Protein AF-R7A0R9-F1 (afdb_monomer_lite)

Radius of gyration: 18.45 Å; chains: 1; bounding box: 48×39×48 Å

Foldseek 3Di:
DWQQCCCAHPHPNVVLVVVVQWHWDDPPFFIFIDGVNHTDDDDDDVPACQDLCRGDPPHPVPRKDKDWLDDFKDQCVVCVCPAQFHVNQVSVCVSVVHCCSRNVSSVVDFDKDWDFDDQQLQKDWPPDDNPDDSVVSVVVSVVLVVVNVVQVPDPDHDPDHDDTIMMIGHNPDDGDPVRTDFMFTWDDDVRMTGGHGDD

pLDDT: mean 89.79, std 5.94, range [61.25, 97.75]

Sequence (199 aa):
MTLPHALTGETLLSAYLRKWGFTFSFDGSQITMSRKGIIVDVENRLGTNLKMRLGGPNTYNDFNVNGYLFVDEFVEDAIRGWLGSPEFLKSLANYYDKNNIADNYAENSYNYYVSFEVPLDKVDIQGFSDKISADRKTGILLRYAINALAYGEMKRKPYLPMDNPVIFLKRDYDVPKENIRKIWILKRKPGKWFPVEIV

Secondary structure (DSSP, 8-state):
--HHHHHHSS-HHHHHHHHTTEEEEE-SSBEEEEETTEE------TT--HHHHHB-TTS----PPEEESS-S-EEHHHHTTTSSS-HHHHHHHHHTT-THHHHHHHHT---EEEEE---GGGEEETTS-TT--HHHHHHHHHHHHHHHHHHHH-SS--SSPPP--EEEE-TT----GGGEEEEEEEEEETTEEEEEE--

Structure (mmCIF, N/CA/C/O backbone):
data_AF-R7A0R9-F1
#
_entry.id   AF-R7A0R9-F1
#
loop_
_atom_site.group_PDB
_atom_site.id
_atom_site.type_symbol
_atom_site.label_atom_id
_atom_site.label_alt_id
_atom_site.label_comp_id
_atom_site.label_asym_id
_atom_site.label_entity_id
_atom_site.label_seq_id
_atom_site.pdbx_PDB_ins_code
_atom_site.Cartn_x
_atom_site.Cartn_y
_atom_site.Cartn_z
_atom_site.occupancy
_atom_site.B_iso_or_equiv
_atom_site.auth_seq_id
_atom_site.auth_comp_id
_atom_site.auth_asym_id
_atom_site.auth_atom_id
_atom_site.pdbx_PDB_model_num
ATOM 1 N N . MET A 1 1 ? -4.248 -7.008 -1.107 1.00 80.38 1 MET A N 1
ATOM 2 C CA . MET A 1 1 ? -4.871 -6.606 0.165 1.00 80.38 1 MET A CA 1
ATOM 3 C C . MET A 1 1 ? -4.997 -5.096 0.174 1.00 80.38 1 MET A C 1
ATOM 5 O O . MET A 1 1 ? -3.983 -4.435 0.034 1.00 80.38 1 MET A O 1
ATOM 9 N N . THR A 1 2 ? -6.206 -4.571 0.284 1.00 89.12 2 THR A N 1
ATOM 10 C CA . THR A 1 2 ? -6.566 -3.154 0.364 1.00 89.12 2 THR A CA 1
ATOM 11 C C . THR A 1 2 ? -6.578 -2.704 1.825 1.00 89.12 2 THR A C 1
ATOM 13 O O . THR A 1 2 ? -6.618 -3.534 2.740 1.00 89.12 2 THR A O 1
ATOM 16 N N . LEU A 1 3 ? -6.550 -1.391 2.075 1.00 91.50 3 LEU A N 1
ATOM 17 C CA . LEU A 1 3 ? -6.626 -0.875 3.445 1.00 91.50 3 LEU A CA 1
ATOM 18 C C . LEU A 1 3 ? -7.928 -1.276 4.179 1.00 91.50 3 LEU A C 1
ATOM 20 O O . LEU A 1 3 ? -7.812 -1.719 5.323 1.00 91.50 3 LEU A O 1
ATOM 24 N N . PRO A 1 4 ? -9.135 -1.201 3.570 1.00 93.62 4 PRO A N 1
ATOM 25 C CA . PRO A 1 4 ? -10.357 -1.710 4.189 1.00 93.62 4 PRO A CA 1
ATOM 26 C C . PRO A 1 4 ? -10.217 -3.163 4.640 1.00 93.62 4 PRO A C 1
ATOM 28 O O . PRO A 1 4 ? -10.391 -3.438 5.823 1.00 93.62 4 PRO A O 1
ATOM 31 N N . HIS A 1 5 ? -9.784 -4.067 3.751 1.00 92.62 5 HIS A N 1
ATOM 32 C CA . HIS A 1 5 ? -9.564 -5.472 4.104 1.00 92.62 5 HIS A CA 1
ATOM 33 C C . HIS A 1 5 ? -8.590 -5.601 5.282 1.00 92.62 5 HIS A C 1
ATOM 35 O O . HIS A 1 5 ? -8.877 -6.296 6.259 1.00 92.62 5 HIS A O 1
ATOM 41 N N . ALA A 1 6 ? -7.453 -4.901 5.223 1.00 93.19 6 ALA A N 1
ATOM 42 C CA . ALA A 1 6 ? -6.426 -4.971 6.255 1.00 93.19 6 ALA A CA 1
ATOM 43 C C . ALA A 1 6 ? -6.938 -4.542 7.643 1.00 93.19 6 ALA A C 1
ATOM 45 O O . ALA A 1 6 ? -6.487 -5.094 8.648 1.00 93.19 6 ALA A O 1
ATOM 46 N N . LEU A 1 7 ? -7.868 -3.584 7.710 1.00 95.38 7 LEU A N 1
ATOM 47 C CA . LEU A 1 7 ? -8.389 -3.036 8.964 1.00 95.38 7 LEU A CA 1
ATOM 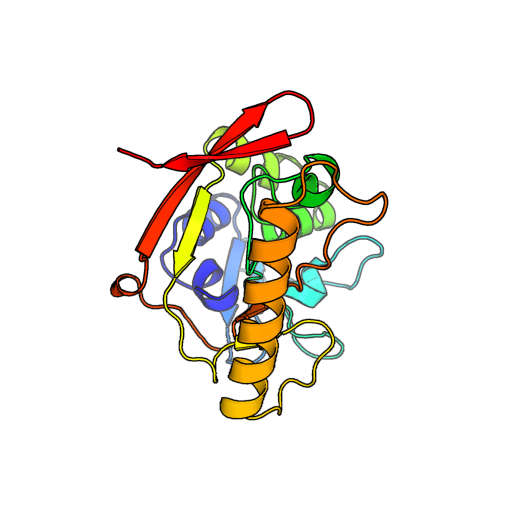48 C C . LEU A 1 7 ? -9.648 -3.743 9.478 1.00 95.38 7 LEU A C 1
ATOM 50 O O . LEU A 1 7 ? -9.792 -3.891 10.693 1.00 95.38 7 LEU A O 1
ATOM 54 N N . THR A 1 8 ? -10.550 -4.168 8.590 1.00 95.12 8 THR A N 1
ATOM 55 C CA . THR A 1 8 ? -11.848 -4.752 8.969 1.00 95.12 8 THR A CA 1
ATOM 56 C C . THR A 1 8 ? -11.832 -6.278 9.023 1.00 95.12 8 THR A C 1
ATOM 58 O O . THR A 1 8 ? -12.667 -6.864 9.706 1.00 95.12 8 THR A O 1
ATOM 61 N N . GLY A 1 9 ? -10.904 -6.933 8.319 1.00 93.81 9 GLY A N 1
ATOM 62 C CA . GLY A 1 9 ? -10.764 -8.390 8.316 1.00 93.81 9 GLY A CA 1
ATOM 63 C C . GLY A 1 9 ? -10.050 -8.945 9.552 1.00 93.81 9 GLY A C 1
ATOM 64 O O . GLY A 1 9 ? -9.582 -8.205 10.421 1.00 93.81 9 GLY A O 1
ATOM 65 N N . GLU A 1 10 ? -9.901 -10.268 9.621 1.00 94.25 10 GLU A N 1
ATOM 66 C CA . GLU A 1 10 ? -9.098 -10.953 10.644 1.00 94.25 10 GLU A CA 1
ATOM 67 C C . GLU A 1 10 ? -7.615 -10.995 10.248 1.00 94.25 10 GLU A C 1
ATOM 69 O O . GLU A 1 10 ? -7.075 -12.017 9.834 1.00 94.25 10 GLU A O 1
ATOM 74 N N . THR A 1 11 ? -6.939 -9.852 10.355 1.00 93.31 11 THR A N 1
ATOM 75 C CA . THR A 1 11 ? -5.517 -9.714 10.018 1.00 93.31 11 THR A CA 1
ATOM 76 C C . THR A 1 11 ? -4.667 -9.477 11.266 1.00 93.31 11 THR A C 1
ATOM 78 O O . THR A 1 11 ? -5.169 -9.105 12.332 1.00 93.31 11 THR A O 1
ATOM 81 N N . LEU A 1 12 ? -3.345 -9.631 11.132 1.00 92.25 12 LEU A N 1
ATOM 82 C CA . LEU A 1 12 ? -2.402 -9.258 12.193 1.00 92.25 12 LEU A CA 1
ATOM 83 C C . LEU A 1 12 ? -2.493 -7.765 12.541 1.00 92.25 12 LEU A C 1
ATOM 85 O O . LEU A 1 12 ? -2.404 -7.404 13.714 1.00 92.25 12 LEU A O 1
ATOM 89 N N . LEU A 1 13 ? -2.727 -6.906 11.544 1.00 93.88 13 LEU A N 1
ATOM 90 C CA . LEU A 1 13 ? -2.873 -5.467 11.747 1.00 93.88 13 LEU A CA 1
ATOM 91 C C . LEU A 1 13 ? -4.155 -5.134 12.520 1.00 93.88 13 LEU A C 1
ATOM 93 O O . LEU A 1 13 ? -4.104 -4.370 13.486 1.00 93.88 13 LEU A O 1
ATOM 97 N N . SER A 1 14 ? -5.294 -5.726 12.149 1.00 95.88 14 SER A N 1
ATOM 98 C CA . SER A 1 14 ? -6.553 -5.482 12.859 1.00 95.88 14 SER A CA 1
ATOM 99 C C . SER A 1 14 ? -6.506 -6.048 14.282 1.00 95.88 14 SER A C 1
ATOM 101 O O . SER A 1 14 ? -6.951 -5.391 15.222 1.00 95.88 14 SER A O 1
ATOM 103 N N . ALA A 1 15 ? -5.886 -7.217 14.483 1.00 96.19 15 ALA A N 1
ATOM 104 C CA . ALA A 1 15 ? -5.660 -7.793 15.808 1.00 96.19 15 ALA A CA 1
ATOM 105 C C . ALA A 1 15 ? -4.758 -6.914 16.683 1.00 96.19 15 ALA A C 1
ATOM 107 O O . ALA A 1 15 ? -5.045 -6.717 17.866 1.00 96.19 15 ALA A O 1
ATOM 108 N N . TYR A 1 16 ? -3.691 -6.356 16.108 1.00 96.38 16 TYR A N 1
ATOM 109 C CA . TYR A 1 16 ? -2.829 -5.391 16.781 1.00 96.38 16 TYR A CA 1
ATOM 110 C C . TYR A 1 16 ? -3.619 -4.152 17.221 1.00 96.38 16 TYR A C 1
ATOM 112 O O . TYR A 1 16 ? -3.597 -3.788 18.396 1.00 96.38 16 TYR A O 1
ATOM 120 N N . LEU A 1 17 ? -4.384 -3.549 16.311 1.00 96.88 17 LEU A N 1
ATOM 121 C CA . LEU A 1 17 ? -5.174 -2.347 16.579 1.00 96.88 17 LEU A CA 1
ATOM 122 C C . LEU A 1 17 ? -6.285 -2.573 17.618 1.00 96.88 17 LEU A C 1
ATOM 124 O O . LEU A 1 17 ? -6.520 -1.695 18.453 1.00 96.88 17 LEU A O 1
ATOM 128 N N . ARG A 1 18 ? -6.890 -3.769 17.665 1.00 96.88 18 ARG A N 1
ATOM 129 C CA . ARG A 1 18 ? -7.855 -4.143 18.716 1.00 96.88 18 ARG A CA 1
ATOM 130 C C . ARG A 1 18 ? -7.254 -4.082 20.119 1.00 96.88 18 ARG A C 1
ATOM 132 O O . ARG A 1 18 ? -7.922 -3.601 21.031 1.00 96.88 18 ARG A O 1
ATOM 139 N N . LYS A 1 19 ? -5.987 -4.478 20.303 1.00 95.38 19 LYS A N 1
ATOM 140 C CA . LYS A 1 19 ? -5.285 -4.362 21.603 1.00 95.38 19 LYS A CA 1
ATOM 141 C C . LYS A 1 19 ? -5.135 -2.906 22.053 1.00 95.38 19 LYS A C 1
ATOM 143 O O . LYS A 1 19 ? -5.146 -2.620 23.245 1.00 95.38 19 LYS A O 1
ATOM 148 N N . TRP A 1 20 ? -5.052 -1.982 21.098 1.00 95.19 20 TRP A N 1
ATOM 149 C CA . TRP A 1 20 ? -5.042 -0.537 21.339 1.00 95.19 20 TRP A CA 1
ATOM 150 C C . TRP A 1 20 ? -6.445 0.070 21.516 1.00 95.19 20 TRP A C 1
ATOM 152 O O . TRP A 1 20 ? -6.581 1.271 21.779 1.00 95.19 20 TRP A O 1
ATOM 162 N N . GLY A 1 21 ? -7.486 -0.759 21.419 1.00 96.69 21 GLY A N 1
ATOM 163 C CA . GLY A 1 21 ? -8.884 -0.375 21.553 1.00 96.69 21 GLY A CA 1
ATOM 164 C C . GLY A 1 21 ? -9.505 0.168 20.271 1.00 96.69 21 GLY A C 1
ATOM 165 O O . GLY A 1 21 ? -10.559 0.788 20.370 1.00 96.69 21 GLY A O 1
ATOM 166 N N . PHE A 1 22 ? -8.880 -0.020 19.106 1.00 97.62 22 PHE A N 1
ATOM 167 C CA . PHE A 1 22 ? -9.428 0.407 17.818 1.00 97.62 22 PHE A CA 1
ATOM 168 C C . PHE A 1 22 ? -10.169 -0.728 17.113 1.00 97.62 22 PHE A C 1
ATOM 170 O O . PHE A 1 22 ? -9.695 -1.864 17.065 1.00 97.62 22 PHE A O 1
ATOM 177 N N . THR A 1 23 ? -11.308 -0.398 16.520 1.00 97.75 23 THR A N 1
ATOM 178 C CA . THR A 1 23 ? -12.061 -1.270 15.615 1.00 97.75 23 THR A CA 1
ATOM 179 C C . THR A 1 23 ? -12.479 -0.489 14.377 1.00 97.75 23 THR A C 1
ATOM 181 O O . THR A 1 23 ? -12.564 0.740 14.407 1.00 97.75 23 THR A O 1
ATOM 184 N N . PHE A 1 24 ? -12.712 -1.206 13.280 1.00 97.25 24 PHE A N 1
ATOM 185 C CA . PHE A 1 24 ? -13.016 -0.610 11.985 1.00 97.25 24 PHE A CA 1
ATOM 186 C C . PHE A 1 24 ? -14.168 -1.352 11.315 1.00 97.25 24 PHE A C 1
ATOM 188 O O . PHE A 1 24 ? -14.254 -2.576 11.412 1.00 97.25 24 PHE A O 1
ATOM 195 N N . SER A 1 25 ? -15.009 -0.614 10.602 1.00 96.75 25 SER A N 1
ATOM 196 C CA . SER A 1 25 ? -15.997 -1.146 9.662 1.00 96.75 25 SER A CA 1
ATOM 197 C C . SER A 1 25 ? -15.888 -0.408 8.332 1.00 96.75 25 SER A C 1
ATOM 199 O O . SER A 1 25 ? -15.365 0.704 8.281 1.00 96.75 25 SER A O 1
ATOM 201 N N . PHE A 1 26 ? -16.362 -1.025 7.255 1.00 95.25 26 PHE A N 1
ATOM 202 C CA . PHE A 1 26 ? -16.336 -0.449 5.914 1.00 95.25 26 PHE A CA 1
ATOM 203 C C . PHE A 1 26 ? -17.711 -0.606 5.273 1.00 95.25 26 PHE A C 1
ATOM 205 O O . PHE A 1 26 ? -18.258 -1.706 5.268 1.00 95.25 26 PHE A O 1
ATOM 212 N N . ASP A 1 27 ? -18.264 0.488 4.755 1.00 92.00 27 ASP A N 1
ATOM 213 C CA . ASP A 1 27 ? -19.605 0.529 4.152 1.00 92.00 27 ASP A CA 1
ATOM 214 C C . ASP A 1 27 ? -19.590 0.450 2.613 1.00 92.00 27 ASP A C 1
ATOM 216 O O . ASP A 1 27 ? -20.626 0.590 1.967 1.00 92.00 27 ASP A O 1
ATOM 220 N N . GLY A 1 28 ? -18.414 0.227 2.015 1.00 88.19 28 GLY A N 1
ATOM 221 C CA . GLY A 1 28 ? -18.200 0.273 0.565 1.00 88.19 28 GLY A CA 1
ATOM 222 C C . GLY A 1 28 ? -17.634 1.605 0.064 1.00 88.19 28 GLY A C 1
ATOM 223 O O . GLY A 1 28 ? -17.127 1.664 -1.054 1.00 88.19 28 GLY A O 1
ATOM 224 N N . SER A 1 29 ? -17.659 2.656 0.886 1.00 89.00 29 SER A N 1
ATOM 225 C CA . SER A 1 29 ? -17.190 4.002 0.542 1.00 89.00 29 SER A CA 1
ATOM 226 C C . SER A 1 29 ? -16.173 4.547 1.548 1.00 89.00 29 SER A C 1
ATOM 228 O O . SER A 1 29 ? -15.135 5.082 1.157 1.00 89.00 29 SER A O 1
ATOM 230 N N . GLN A 1 30 ? -16.438 4.384 2.844 1.00 93.12 30 GLN A N 1
ATOM 231 C CA . GLN A 1 30 ? -15.655 4.943 3.937 1.00 93.12 30 GLN A CA 1
ATOM 232 C C . GLN A 1 30 ? -15.369 3.888 5.010 1.00 93.12 30 GLN A C 1
ATOM 234 O O . GLN A 1 30 ? -16.189 3.028 5.329 1.00 93.12 30 GLN A O 1
ATOM 239 N N . ILE A 1 31 ? -14.183 3.984 5.605 1.00 95.19 31 ILE A N 1
ATOM 240 C CA . ILE A 1 31 ? -13.804 3.232 6.795 1.00 95.19 31 ILE A CA 1
ATOM 241 C C . ILE A 1 31 ? -14.260 4.023 8.026 1.00 95.19 31 ILE A C 1
ATOM 243 O O . ILE A 1 31 ? -13.755 5.113 8.311 1.00 95.19 31 ILE A O 1
ATOM 247 N N . THR A 1 32 ? -15.199 3.471 8.788 1.00 96.25 32 THR A N 1
ATOM 248 C CA . THR A 1 32 ? -15.577 4.001 10.100 1.00 96.25 32 THR A CA 1
ATOM 249 C C . THR A 1 32 ? -14.616 3.459 11.147 1.00 96.25 32 THR A C 1
ATOM 251 O O . THR A 1 32 ? -14.504 2.249 11.334 1.00 96.25 32 THR A O 1
ATOM 254 N N . MET A 1 33 ? -13.934 4.356 11.856 1.00 96.81 33 MET A N 1
ATOM 255 C CA . MET A 1 33 ? -13.082 4.003 12.987 1.00 96.81 33 MET A CA 1
ATOM 256 C C . MET A 1 33 ? -13.855 4.180 14.294 1.00 96.81 33 MET A C 1
ATOM 258 O O . MET A 1 33 ? -14.497 5.204 14.514 1.00 96.81 33 MET A O 1
ATOM 262 N N . SER A 1 34 ? -13.744 3.206 15.191 1.00 97.38 34 SER A N 1
ATOM 263 C CA . SER A 1 34 ? -14.224 3.305 16.568 1.00 97.38 34 SER A CA 1
ATOM 264 C C . SER A 1 34 ? -13.083 3.080 17.551 1.00 97.38 34 SER A C 1
ATOM 266 O O . SER A 1 34 ? -12.150 2.322 17.283 1.00 97.38 34 SER A O 1
ATOM 268 N N . ARG A 1 35 ? -13.162 3.721 18.718 1.00 96.00 35 ARG A N 1
ATOM 269 C CA . ARG A 1 35 ? -12.232 3.530 19.828 1.00 96.00 35 ARG A CA 1
ATOM 270 C C . ARG A 1 35 ? -13.004 3.181 21.092 1.00 96.00 35 ARG A C 1
ATOM 272 O O . ARG A 1 35 ? -13.829 3.962 21.549 1.00 96.00 35 ARG A O 1
ATOM 279 N N . LYS A 1 36 ? -12.733 2.002 21.661 1.00 94.06 36 LYS A N 1
ATOM 280 C CA . LYS A 1 36 ? -13.442 1.455 22.834 1.00 94.06 36 LYS A CA 1
ATOM 281 C C . LYS A 1 36 ? -14.974 1.488 22.669 1.00 94.06 36 LYS A C 1
ATOM 283 O O . LYS A 1 36 ? -15.691 1.834 23.599 1.00 94.06 36 LYS A O 1
ATOM 288 N N . GLY A 1 37 ? -15.457 1.159 21.469 1.00 92.81 37 GLY A N 1
ATOM 289 C CA . GLY A 1 37 ? -16.887 1.123 21.135 1.00 92.81 37 GLY A CA 1
ATOM 290 C C . GLY A 1 37 ? -17.513 2.467 20.744 1.00 92.81 37 GLY A C 1
ATOM 291 O O . GLY A 1 37 ? -18.677 2.486 20.366 1.00 92.81 37 GLY A O 1
ATOM 292 N N . ILE A 1 38 ? -16.765 3.574 20.793 1.00 96.00 38 ILE A N 1
ATOM 293 C CA . ILE A 1 38 ? -17.258 4.904 20.410 1.00 96.00 38 ILE A CA 1
ATOM 294 C C . ILE A 1 38 ? -16.730 5.252 19.021 1.00 96.00 38 ILE A C 1
ATOM 296 O O . ILE A 1 38 ? -15.518 5.205 18.800 1.00 96.00 38 ILE A O 1
ATOM 300 N N . ILE A 1 39 ? -17.621 5.616 18.098 1.00 96.12 39 ILE A N 1
ATOM 301 C CA . ILE A 1 39 ? -17.240 6.089 16.761 1.00 96.12 39 ILE A CA 1
ATOM 302 C C . ILE A 1 39 ? -16.406 7.364 16.900 1.00 96.12 39 ILE A C 1
ATOM 304 O O . ILE A 1 39 ? -16.774 8.289 17.622 1.00 96.12 39 ILE A O 1
ATOM 308 N N . VAL A 1 40 ? -15.272 7.402 16.206 1.00 93.81 40 VAL A N 1
ATOM 309 C CA . VAL A 1 40 ? -14.383 8.561 16.175 1.00 93.81 40 VAL A CA 1
ATOM 310 C C . VAL A 1 40 ? -14.609 9.296 14.866 1.00 93.81 40 VAL A C 1
ATOM 312 O O . VAL A 1 40 ? -14.253 8.783 13.803 1.00 93.81 40 VAL A O 1
ATOM 315 N N . ASP A 1 41 ? -15.142 10.513 14.943 1.00 90.00 41 ASP A N 1
ATOM 316 C CA . ASP A 1 41 ? -15.080 11.417 13.802 1.00 90.00 41 ASP A CA 1
ATOM 317 C C . ASP A 1 41 ? -13.666 11.997 13.706 1.00 90.00 41 ASP A C 1
ATOM 319 O O . ASP A 1 41 ? -13.180 12.689 14.604 1.00 90.00 41 ASP A O 1
ATOM 323 N N . VAL A 1 42 ? -12.959 11.616 12.646 1.00 89.62 42 VAL A N 1
ATOM 324 C CA . VAL A 1 42 ? -11.598 12.081 12.397 1.00 89.62 42 VAL A CA 1
ATOM 325 C C . VAL A 1 42 ? -11.674 13.415 11.680 1.00 89.62 42 VAL A C 1
ATOM 327 O O . VAL A 1 42 ? -12.069 13.490 10.512 1.00 89.62 42 VAL A O 1
ATOM 330 N N . GLU A 1 43 ? -11.251 14.456 12.384 1.00 83.50 43 GLU A N 1
ATOM 331 C CA . GLU A 1 43 ? -11.063 15.782 11.816 1.00 83.50 43 GLU A CA 1
ATOM 332 C C . GLU A 1 43 ? -9.794 15.825 10.965 1.00 83.50 43 GLU A C 1
ATOM 334 O O . GLU A 1 43 ? -8.798 15.146 11.239 1.00 83.50 43 GLU A O 1
ATOM 339 N N . ASN A 1 44 ? -9.808 16.663 9.932 1.00 74.06 44 ASN A N 1
ATOM 340 C CA . ASN A 1 44 ? -8.608 16.916 9.155 1.00 74.06 44 ASN A CA 1
ATOM 341 C C . ASN A 1 44 ? -7.660 17.805 9.974 1.00 74.06 44 ASN A C 1
ATOM 343 O O . ASN A 1 44 ? -7.938 18.984 10.183 1.00 74.06 44 ASN A O 1
ATOM 347 N N . ARG A 1 45 ? -6.545 17.245 10.449 1.00 71.62 45 ARG A N 1
ATOM 348 C CA . ARG A 1 45 ? -5.497 18.001 11.145 1.00 71.62 45 ARG A CA 1
ATOM 349 C C . ARG A 1 45 ? -4.300 18.175 10.226 1.00 71.62 45 ARG A C 1
ATOM 351 O O . ARG A 1 45 ? -3.863 17.208 9.596 1.00 71.62 45 ARG A O 1
ATOM 358 N N . LEU A 1 46 ? -3.751 19.391 10.188 1.00 63.41 46 LEU A N 1
ATOM 359 C CA . LEU A 1 46 ? -2.497 19.699 9.493 1.00 63.41 46 LEU A CA 1
ATOM 360 C C . LEU A 1 46 ? -1.421 18.676 9.890 1.00 63.41 46 LEU A C 1
ATOM 362 O O . LEU A 1 46 ? -1.155 18.476 11.072 1.00 63.41 46 LEU A O 1
ATOM 366 N N . GLY A 1 47 ? -0.835 18.002 8.899 1.00 61.25 47 GLY A N 1
ATOM 367 C CA . GLY A 1 47 ? 0.191 16.976 9.114 1.00 61.25 47 GLY A CA 1
ATOM 368 C C . GLY A 1 47 ? -0.326 15.558 9.394 1.00 61.25 47 GLY A C 1
ATOM 369 O O . GLY A 1 47 ? 0.488 14.658 9.600 1.00 61.25 47 GLY A O 1
ATOM 370 N N . THR A 1 48 ? -1.643 15.314 9.371 1.00 69.94 48 THR A N 1
ATOM 371 C CA . THR A 1 48 ? -2.210 13.960 9.520 1.00 69.94 48 THR A CA 1
ATOM 372 C C . THR A 1 48 ? -2.896 13.493 8.235 1.00 69.94 48 THR A C 1
ATOM 374 O O . THR A 1 48 ? -3.854 14.099 7.770 1.00 69.94 48 THR A O 1
ATOM 377 N N . ASN A 1 49 ? -2.452 12.360 7.682 1.00 84.62 49 ASN A N 1
ATOM 378 C CA . ASN A 1 49 ? -3.090 11.739 6.512 1.00 84.62 49 ASN A CA 1
ATOM 379 C C . ASN A 1 49 ? -4.257 10.805 6.892 1.00 84.62 49 ASN A C 1
ATOM 381 O O . ASN A 1 49 ? -4.833 10.148 6.028 1.00 84.62 49 ASN A O 1
ATOM 385 N N . LEU A 1 50 ? -4.638 10.736 8.175 1.00 91.38 50 LEU A N 1
ATOM 386 C CA . LEU A 1 50 ? -5.586 9.733 8.670 1.00 91.38 50 LEU A CA 1
ATOM 387 C C . LEU A 1 50 ? -6.972 9.859 8.022 1.00 91.38 50 LEU A C 1
ATOM 389 O O . LEU A 1 50 ? -7.530 8.849 7.603 1.00 91.38 50 LEU A O 1
ATOM 393 N N . LYS A 1 51 ? -7.508 11.079 7.869 1.00 91.25 51 LYS A N 1
ATOM 394 C CA . LYS A 1 51 ? -8.811 11.282 7.213 1.00 91.25 51 LYS A CA 1
ATOM 395 C C . LYS A 1 51 ? -8.790 10.820 5.753 1.00 91.25 51 LYS A C 1
ATOM 397 O O . LYS A 1 51 ? -9.700 10.116 5.333 1.00 91.25 51 LYS A O 1
ATOM 402 N N . MET A 1 52 ? -7.720 11.128 5.015 1.00 89.44 52 MET A N 1
ATOM 403 C CA . MET A 1 52 ? -7.544 10.682 3.624 1.00 89.44 52 MET A CA 1
ATOM 404 C C . MET A 1 52 ? -7.521 9.153 3.495 1.00 89.44 52 MET A C 1
ATOM 406 O O . MET A 1 52 ? -8.081 8.610 2.543 1.00 89.44 52 MET A O 1
ATOM 410 N N . ARG A 1 53 ? -6.911 8.472 4.474 1.00 90.06 53 ARG A N 1
ATOM 411 C CA . ARG A 1 53 ? -6.828 7.006 4.554 1.00 90.06 53 ARG A CA 1
ATOM 412 C C . ARG A 1 53 ? -8.138 6.342 4.975 1.00 90.06 53 ARG A C 1
ATOM 414 O O . ARG A 1 53 ? -8.388 5.218 4.566 1.00 90.06 53 ARG A O 1
ATOM 421 N N . LEU A 1 54 ? -8.955 6.998 5.799 1.00 93.00 54 LEU A N 1
ATOM 422 C CA . LEU A 1 54 ? -10.278 6.488 6.182 1.00 93.00 54 LEU A CA 1
ATOM 423 C C . LEU A 1 54 ? -11.334 6.734 5.098 1.00 93.00 54 LEU A C 1
ATOM 425 O O . LEU A 1 54 ? -12.334 6.024 5.052 1.00 93.00 54 LEU A O 1
ATOM 429 N N . GLY A 1 55 ? -11.092 7.684 4.198 1.00 91.25 55 GLY A N 1
ATOM 430 C CA . GLY A 1 55 ? -11.983 7.980 3.086 1.00 91.25 55 GLY A CA 1
ATOM 431 C C . GLY A 1 55 ? -13.189 8.837 3.480 1.00 91.25 55 GLY A C 1
ATOM 432 O O . GLY A 1 55 ? -13.221 9.470 4.541 1.00 91.25 55 GLY A O 1
ATOM 433 N N . GLY A 1 56 ? -14.194 8.843 2.607 1.00 88.94 56 GLY A N 1
ATOM 434 C CA . GLY A 1 56 ? -15.425 9.617 2.760 1.00 88.94 56 GLY A CA 1
ATOM 435 C C . GLY A 1 56 ? -15.375 10.996 2.083 1.00 88.94 56 GLY A C 1
ATOM 436 O O . GLY A 1 56 ? -14.468 11.275 1.289 1.00 88.94 56 GLY A O 1
ATOM 437 N N . PRO A 1 57 ? -16.359 11.871 2.362 1.00 87.19 57 PRO A N 1
ATOM 438 C CA . PRO A 1 57 ? -16.477 13.176 1.716 1.00 87.19 57 PRO A CA 1
ATOM 439 C C . PRO A 1 57 ? -15.210 14.028 1.851 1.00 87.19 57 PRO A C 1
ATOM 441 O O . PRO A 1 57 ? -14.601 14.086 2.919 1.00 87.19 57 PRO A O 1
ATOM 444 N N . ASN A 1 58 ? -14.846 14.729 0.773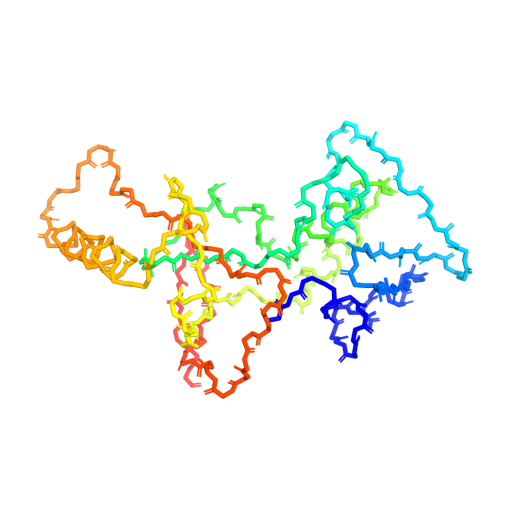 1.00 85.12 58 ASN A N 1
ATOM 445 C CA . ASN A 1 58 ? -13.657 15.591 0.684 1.00 85.12 58 ASN A CA 1
ATOM 446 C C . ASN A 1 58 ? -12.317 14.859 0.860 1.00 85.12 58 ASN A C 1
ATOM 448 O O . ASN A 1 58 ? -11.319 15.467 1.250 1.00 85.12 58 ASN A O 1
ATOM 452 N N . THR A 1 59 ? -12.280 13.561 0.566 1.00 86.75 59 THR A N 1
ATOM 453 C CA . THR A 1 59 ? -11.047 12.775 0.578 1.00 86.75 59 THR A CA 1
ATOM 454 C C . THR A 1 59 ? -10.782 12.144 -0.778 1.00 86.75 59 THR A C 1
ATOM 456 O O . THR A 1 59 ? -11.670 12.024 -1.623 1.00 86.75 59 THR A O 1
ATOM 459 N N . TYR A 1 60 ? -9.548 11.687 -0.970 1.00 83.81 60 TYR A N 1
ATOM 460 C CA . TYR A 1 60 ? -9.191 10.907 -2.144 1.00 83.81 60 TYR A CA 1
ATOM 461 C C . TYR A 1 60 ? -9.512 9.420 -2.008 1.00 83.81 60 TYR A C 1
ATOM 463 O O . TYR A 1 60 ? -9.231 8.722 -2.969 1.00 83.81 60 TYR A O 1
ATOM 471 N N . ASN A 1 61 ? -10.079 8.918 -0.899 1.00 85.50 61 ASN A N 1
ATOM 472 C CA . ASN A 1 61 ? -10.227 7.478 -0.616 1.00 85.50 61 ASN A CA 1
ATOM 473 C C . ASN A 1 61 ? -8.913 6.706 -0.850 1.00 85.50 61 ASN A C 1
ATOM 475 O O . ASN A 1 61 ? -8.829 5.833 -1.718 1.00 85.50 61 ASN A O 1
ATOM 479 N N . ASP A 1 62 ? -7.862 7.082 -0.117 1.00 85.19 62 ASP A N 1
ATOM 480 C CA . ASP A 1 62 ? -6.501 6.556 -0.281 1.00 85.19 62 ASP A CA 1
ATOM 481 C C . ASP A 1 62 ? -6.337 5.170 0.374 1.00 85.19 62 ASP A C 1
ATOM 483 O O . ASP A 1 62 ? -5.672 4.986 1.400 1.00 85.19 62 ASP A O 1
ATOM 487 N N . PHE A 1 63 ? -7.013 4.191 -0.229 1.00 86.94 63 PHE A N 1
ATOM 488 C CA . PHE A 1 63 ? -7.046 2.788 0.190 1.00 86.94 63 PHE A CA 1
ATOM 489 C C . PHE A 1 63 ? -6.016 1.913 -0.532 1.00 86.94 63 PHE A C 1
ATOM 491 O O . PHE A 1 63 ? -5.895 0.722 -0.227 1.00 86.94 63 PHE A O 1
ATOM 498 N N . ASN A 1 64 ? -5.332 2.481 -1.528 1.00 78.31 64 ASN A N 1
ATOM 499 C CA . ASN A 1 64 ? -4.491 1.749 -2.460 1.00 78.31 64 ASN A CA 1
ATOM 500 C C . ASN A 1 64 ? -3.233 1.203 -1.774 1.00 78.31 64 ASN A C 1
ATOM 502 O O . ASN A 1 64 ? -2.647 1.827 -0.888 1.00 78.31 64 ASN A O 1
ATOM 506 N N . VAL A 1 65 ? -2.777 0.054 -2.268 1.00 76.50 65 VAL A N 1
ATOM 507 C CA . VAL A 1 65 ? -1.400 -0.393 -2.068 1.00 76.50 65 VAL A CA 1
ATOM 508 C C . VAL A 1 65 ? -0.572 0.091 -3.248 1.00 76.50 65 VAL A C 1
ATOM 510 O O . VAL A 1 65 ? -0.912 -0.169 -4.406 1.00 76.50 65 VAL A O 1
ATOM 513 N N . ASN A 1 66 ? 0.511 0.791 -2.928 1.00 82.69 66 ASN A N 1
ATOM 514 C CA . ASN A 1 66 ? 1.465 1.302 -3.901 1.00 82.69 66 ASN A CA 1
ATOM 515 C C . ASN A 1 66 ? 2.566 0.265 -4.120 1.00 82.69 66 ASN A C 1
ATOM 517 O O . ASN A 1 66 ? 3.025 -0.383 -3.178 1.00 82.69 66 ASN A O 1
ATOM 521 N N . GLY A 1 67 ? 2.998 0.129 -5.365 1.00 83.69 67 GLY A N 1
ATOM 522 C CA . GLY A 1 67 ? 4.078 -0.750 -5.777 1.00 83.69 67 GLY A CA 1
ATOM 523 C C . GLY A 1 67 ? 5.059 -0.046 -6.703 1.00 83.69 67 GLY A C 1
ATOM 524 O O . GLY A 1 67 ? 4.852 1.088 -7.136 1.00 83.69 67 GLY A O 1
ATOM 525 N N . TYR A 1 68 ? 6.126 -0.765 -7.022 1.00 84.38 68 TYR A N 1
ATOM 526 C CA . TYR A 1 68 ? 7.158 -0.346 -7.962 1.00 84.38 68 TYR A CA 1
ATOM 527 C C . TYR A 1 68 ? 7.215 -1.320 -9.129 1.00 84.38 68 TYR A C 1
ATOM 529 O O . TYR A 1 68 ? 6.989 -2.512 -8.920 1.00 84.38 68 TYR A O 1
ATOM 537 N N . LEU A 1 69 ? 7.565 -0.835 -10.325 1.00 84.31 69 LEU A N 1
ATOM 538 C CA . LEU A 1 69 ? 7.802 -1.717 -11.470 1.00 84.31 69 LEU A CA 1
ATOM 539 C C . LEU A 1 69 ? 9.148 -2.430 -11.363 1.00 84.31 69 LEU A C 1
ATOM 541 O O . LEU A 1 69 ? 9.196 -3.656 -11.352 1.00 84.31 69 LEU A O 1
ATOM 545 N N . PHE A 1 70 ? 10.235 -1.660 -11.288 1.00 82.50 70 PHE A N 1
ATOM 546 C CA . PHE A 1 70 ? 11.595 -2.195 -11.366 1.00 82.50 70 PHE A CA 1
ATOM 547 C C . PHE A 1 70 ? 12.412 -1.723 -10.168 1.00 82.50 70 PHE A C 1
ATOM 549 O O . PHE A 1 70 ? 12.733 -0.540 -10.089 1.00 82.50 70 PHE A O 1
ATOM 556 N N . VAL A 1 71 ? 12.720 -2.610 -9.217 1.00 80.56 71 VAL A N 1
ATOM 557 C CA . VAL A 1 71 ? 13.563 -2.263 -8.063 1.00 80.56 71 VAL A CA 1
ATOM 558 C C . VAL A 1 71 ? 14.534 -3.383 -7.732 1.00 80.56 71 VAL A C 1
ATOM 560 O O . VAL A 1 71 ? 14.133 -4.517 -7.481 1.00 80.56 71 VAL A O 1
ATOM 563 N N . ASP A 1 72 ? 15.808 -3.024 -7.682 1.00 79.56 72 ASP A N 1
ATOM 564 C CA . ASP A 1 72 ? 16.926 -3.833 -7.208 1.00 79.56 72 ASP A CA 1
ATOM 565 C C . ASP A 1 72 ? 17.514 -3.291 -5.890 1.00 79.56 72 ASP A C 1
ATOM 567 O O . ASP A 1 72 ? 18.021 -4.056 -5.070 1.00 79.56 72 ASP A O 1
ATOM 571 N N . GLU A 1 73 ? 17.384 -1.987 -5.640 1.00 86.12 73 GLU A N 1
ATOM 572 C CA . GLU A 1 73 ? 17.738 -1.329 -4.384 1.00 86.12 73 GLU A CA 1
ATOM 573 C C . GLU A 1 73 ? 16.817 -0.145 -4.061 1.00 86.12 73 GLU A C 1
ATOM 575 O O . GLU A 1 73 ? 16.255 0.507 -4.938 1.00 86.12 73 GLU A O 1
ATOM 580 N N . PHE A 1 74 ? 16.702 0.179 -2.776 1.00 87.56 74 PHE A N 1
ATOM 581 C CA . PHE A 1 74 ? 15.969 1.348 -2.305 1.00 87.56 74 PHE A CA 1
ATOM 582 C C . PHE A 1 74 ? 16.905 2.335 -1.610 1.00 87.56 74 PHE A C 1
ATOM 584 O O . PHE A 1 74 ? 17.687 1.948 -0.740 1.00 87.56 74 PHE A O 1
ATOM 591 N N . VAL A 1 75 ? 16.779 3.623 -1.933 1.00 88.12 75 VAL A N 1
ATOM 592 C CA . VAL A 1 75 ? 17.425 4.711 -1.181 1.00 88.12 75 VAL A CA 1
ATOM 593 C C . VAL A 1 75 ? 16.676 4.911 0.135 1.00 88.12 75 VAL A C 1
ATOM 595 O O . VAL A 1 75 ? 15.460 5.095 0.130 1.00 88.12 75 VAL A O 1
ATOM 598 N N . GLU A 1 76 ? 17.388 4.878 1.265 1.00 89.19 76 GLU A N 1
ATOM 599 C CA . GLU A 1 76 ? 16.776 4.897 2.602 1.00 89.19 76 GLU A CA 1
ATOM 600 C C . GLU A 1 76 ? 15.864 6.114 2.815 1.00 89.19 76 GLU A C 1
ATOM 602 O O . GLU A 1 76 ? 14.721 5.946 3.237 1.00 89.19 76 GLU A O 1
ATOM 607 N N . ASP A 1 77 ? 16.315 7.312 2.439 1.00 86.88 77 ASP A N 1
ATOM 608 C CA . ASP A 1 77 ? 15.533 8.544 2.597 1.00 86.88 77 ASP A CA 1
ATOM 609 C C . ASP A 1 77 ? 14.233 8.538 1.785 1.00 86.88 77 ASP A C 1
ATOM 611 O O . ASP A 1 77 ? 13.219 9.064 2.243 1.00 86.88 77 ASP A O 1
ATOM 615 N N . ALA A 1 78 ? 14.231 7.888 0.617 1.00 84.62 78 ALA A N 1
ATOM 616 C CA . ALA A 1 78 ? 13.050 7.787 -0.236 1.00 84.62 78 ALA A CA 1
ATOM 617 C C . ALA A 1 78 ? 11.989 6.841 0.345 1.00 84.62 78 ALA A C 1
ATOM 619 O O . ALA A 1 78 ? 10.803 7.019 0.078 1.00 84.62 78 ALA A O 1
ATOM 620 N N . ILE A 1 79 ? 12.401 5.848 1.143 1.00 85.94 79 ILE A N 1
ATOM 621 C CA . ILE A 1 79 ? 11.503 4.804 1.657 1.00 85.94 79 ILE A CA 1
ATOM 622 C C . ILE A 1 79 ? 11.272 4.850 3.167 1.00 85.94 79 ILE A C 1
ATOM 624 O O . ILE A 1 79 ? 10.477 4.071 3.693 1.00 85.94 79 ILE A O 1
ATOM 628 N N . ARG A 1 80 ? 11.936 5.758 3.889 1.00 85.69 80 ARG A N 1
ATOM 629 C CA . ARG A 1 80 ? 11.861 5.881 5.355 1.00 85.69 80 ARG A CA 1
ATOM 630 C C . ARG A 1 80 ? 10.422 5.986 5.870 1.00 85.69 80 ARG A C 1
ATOM 632 O O . ARG A 1 80 ? 10.092 5.433 6.921 1.00 85.69 80 ARG A O 1
ATOM 639 N N . GLY A 1 81 ? 9.546 6.641 5.107 1.00 82.62 81 GLY A N 1
ATOM 640 C CA . GLY A 1 81 ? 8.113 6.744 5.395 1.00 82.62 81 GLY A CA 1
ATOM 641 C C . GLY A 1 81 ? 7.383 5.396 5.466 1.00 82.62 81 GLY A C 1
ATOM 642 O O . GLY A 1 81 ? 6.395 5.285 6.188 1.00 82.62 81 GLY A O 1
ATOM 643 N N . TRP A 1 82 ? 7.907 4.344 4.836 1.00 83.25 82 TRP A N 1
ATOM 644 C CA . TRP A 1 82 ? 7.277 3.018 4.751 1.00 83.25 82 TRP A CA 1
ATOM 645 C C . TRP A 1 82 ? 7.983 1.936 5.568 1.00 83.25 82 TRP A C 1
ATOM 647 O O . TRP A 1 82 ? 7.442 0.849 5.736 1.00 83.25 82 TRP A O 1
ATOM 657 N N . LEU A 1 83 ? 9.171 2.226 6.102 1.00 88.06 83 LEU A N 1
ATOM 658 C CA . LEU A 1 83 ? 9.922 1.274 6.914 1.00 88.06 83 LEU A CA 1
ATOM 659 C C . LEU A 1 83 ? 9.335 1.122 8.324 1.00 88.06 83 LEU A C 1
ATOM 661 O O . LEU A 1 83 ? 8.908 2.098 8.950 1.00 88.06 83 LEU A O 1
ATOM 665 N N . GLY A 1 84 ? 9.368 -0.110 8.833 1.00 89.06 84 GLY A N 1
ATOM 666 C CA . GLY A 1 84 ? 9.066 -0.492 10.214 1.00 89.06 84 GLY A CA 1
ATOM 667 C C . GLY A 1 84 ? 7.582 -0.751 10.453 1.00 89.06 84 GLY A C 1
ATOM 668 O O . GLY A 1 84 ? 7.205 -1.819 10.922 1.00 89.06 84 GLY A O 1
ATOM 669 N N . SER A 1 85 ? 6.724 0.198 10.092 1.00 90.94 85 SER A N 1
ATOM 670 C CA . SER A 1 85 ? 5.277 0.082 10.277 1.00 90.94 85 SER A CA 1
ATOM 671 C C . SER A 1 85 ? 4.502 0.636 9.079 1.00 90.94 85 SER A C 1
ATOM 673 O O . SER A 1 85 ? 4.978 1.569 8.420 1.00 90.94 85 SER A O 1
ATOM 675 N N . PRO A 1 86 ? 3.296 0.098 8.797 1.00 89.44 86 PRO A N 1
ATOM 676 C CA . PRO A 1 86 ? 2.411 0.642 7.776 1.00 89.44 86 PRO A CA 1
ATOM 677 C C . PRO A 1 86 ? 2.163 2.138 7.980 1.00 89.44 86 PRO A C 1
ATOM 679 O O . PRO A 1 86 ? 1.939 2.594 9.102 1.00 89.44 86 PRO A O 1
ATOM 682 N N . GLU A 1 87 ? 2.118 2.902 6.890 1.00 88.50 87 GLU A N 1
ATOM 683 C CA . GLU A 1 87 ? 1.895 4.356 6.929 1.00 88.50 87 GLU A CA 1
ATOM 684 C C . GLU A 1 87 ? 0.590 4.741 7.651 1.00 88.50 87 GLU A C 1
ATOM 686 O O . GLU A 1 87 ? 0.510 5.779 8.313 1.00 88.50 87 GLU A O 1
ATOM 691 N N . PHE A 1 88 ? -0.422 3.868 7.596 1.00 91.62 88 PHE A N 1
ATOM 692 C CA . PHE A 1 88 ? -1.653 4.026 8.366 1.00 91.62 88 PHE A CA 1
ATOM 693 C C . PHE A 1 88 ? -1.391 4.106 9.879 1.00 91.62 88 PHE A C 1
ATOM 695 O O . PHE A 1 88 ? -1.946 4.979 10.543 1.00 91.62 88 PHE A O 1
ATOM 702 N N . LEU A 1 89 ? -0.511 3.258 10.430 1.00 93.69 89 LEU A N 1
ATOM 703 C CA . LEU A 1 89 ? -0.164 3.300 11.855 1.00 93.69 89 LEU A CA 1
ATOM 704 C C . LEU A 1 89 ? 0.566 4.589 12.221 1.00 93.69 89 LEU A C 1
ATOM 706 O O . LEU A 1 89 ? 0.308 5.137 13.286 1.00 93.69 89 LEU A O 1
ATOM 710 N N . LYS A 1 90 ? 1.422 5.106 11.335 1.00 90.81 90 LYS A N 1
ATOM 711 C CA . LYS A 1 90 ? 2.101 6.397 11.530 1.00 90.81 90 LYS A CA 1
ATOM 712 C C . LYS A 1 90 ? 1.097 7.551 11.527 1.00 90.81 90 LYS A C 1
ATOM 714 O O . LYS A 1 90 ? 1.132 8.407 12.404 1.00 90.81 90 LYS A O 1
ATOM 719 N N . SER A 1 91 ? 0.141 7.527 10.598 1.00 91.31 91 SER A N 1
ATOM 720 C CA . SER A 1 91 ? -0.954 8.507 10.541 1.00 91.31 91 SER A CA 1
ATOM 721 C C . SER A 1 91 ? -1.821 8.468 11.803 1.00 91.31 91 SER A C 1
ATOM 723 O O . SER A 1 91 ? -2.191 9.515 12.333 1.00 91.31 91 SER A O 1
ATOM 725 N N . LEU A 1 92 ? -2.112 7.266 12.306 1.00 93.94 92 LEU A N 1
ATOM 726 C CA . LEU A 1 92 ? -2.866 7.055 13.539 1.00 93.94 92 LEU A CA 1
ATOM 727 C C . LEU A 1 92 ? -2.084 7.519 14.777 1.00 93.94 92 LEU A C 1
ATOM 729 O O . LEU A 1 92 ? -2.645 8.199 15.635 1.00 93.94 92 LEU A O 1
ATOM 733 N N . ALA A 1 93 ? -0.796 7.182 14.856 1.00 93.06 93 ALA A N 1
ATOM 734 C CA . ALA A 1 93 ? 0.104 7.599 15.924 1.00 93.06 93 ALA A CA 1
ATOM 735 C C . ALA A 1 93 ? 0.200 9.126 16.006 1.00 93.06 93 ALA A C 1
ATOM 737 O O . ALA A 1 93 ? -0.013 9.680 17.081 1.00 93.06 93 ALA A O 1
ATOM 738 N N . ASN A 1 94 ? 0.408 9.797 14.870 1.00 91.56 94 ASN A N 1
ATOM 739 C CA . ASN A 1 94 ? 0.458 11.257 14.794 1.00 91.56 94 ASN A CA 1
ATOM 740 C C . ASN A 1 94 ? -0.872 11.897 15.216 1.00 91.56 94 ASN A C 1
ATOM 742 O O . ASN A 1 94 ? -0.877 12.862 15.972 1.00 91.56 94 ASN A O 1
ATOM 746 N N . TYR A 1 95 ? -2.013 11.359 14.766 1.00 92.81 95 TYR A N 1
ATOM 747 C CA . TYR A 1 95 ? -3.330 11.910 15.111 1.00 92.81 95 TYR A CA 1
ATOM 748 C C . TYR A 1 95 ? -3.608 11.892 16.623 1.00 92.81 95 TYR A C 1
ATOM 750 O O . TYR A 1 95 ? -4.227 12.816 17.154 1.00 92.81 95 TYR A O 1
ATOM 758 N N . TYR A 1 96 ? -3.141 10.848 17.312 1.00 92.12 96 TYR A N 1
ATOM 759 C CA . TYR A 1 96 ? -3.300 10.673 18.757 1.00 92.12 96 TYR A CA 1
ATOM 760 C C . TYR A 1 96 ? -2.101 11.140 19.590 1.00 92.12 96 TYR A C 1
ATOM 762 O O . TYR A 1 96 ? -2.124 10.914 20.800 1.00 92.12 96 TYR A O 1
ATOM 770 N N . ASP A 1 97 ? -1.084 11.740 18.965 1.00 92.44 97 ASP A N 1
ATOM 771 C CA . ASP A 1 97 ? 0.190 12.108 19.595 1.00 92.44 97 ASP A CA 1
ATOM 772 C C . ASP A 1 97 ? 0.786 10.955 20.432 1.00 92.44 97 ASP A C 1
ATOM 774 O O . ASP A 1 97 ? 1.100 11.071 21.617 1.00 92.44 97 ASP A O 1
ATOM 778 N N . LYS A 1 98 ? 0.828 9.758 19.829 1.00 94.31 98 LYS A N 1
ATOM 779 C CA . LYS A 1 98 ? 1.234 8.520 20.504 1.00 94.31 98 LYS A CA 1
ATOM 780 C C . LYS A 1 98 ? 2.050 7.607 19.593 1.00 94.31 98 LYS A C 1
ATOM 782 O O . LYS A 1 98 ? 1.545 6.603 19.083 1.00 94.31 98 LYS A O 1
ATOM 787 N N . ASN A 1 99 ? 3.335 7.931 19.458 1.00 93.31 99 ASN A N 1
ATOM 788 C CA . ASN A 1 99 ? 4.301 7.231 18.596 1.00 93.31 99 ASN A CA 1
ATOM 789 C C . ASN A 1 99 ? 4.380 5.716 18.850 1.00 93.31 99 ASN A C 1
ATOM 791 O O . ASN A 1 99 ? 4.441 4.943 17.896 1.00 93.31 99 ASN A O 1
ATOM 795 N N . ASN A 1 100 ? 4.200 5.273 20.101 1.00 95.62 100 ASN A N 1
ATOM 796 C CA . ASN A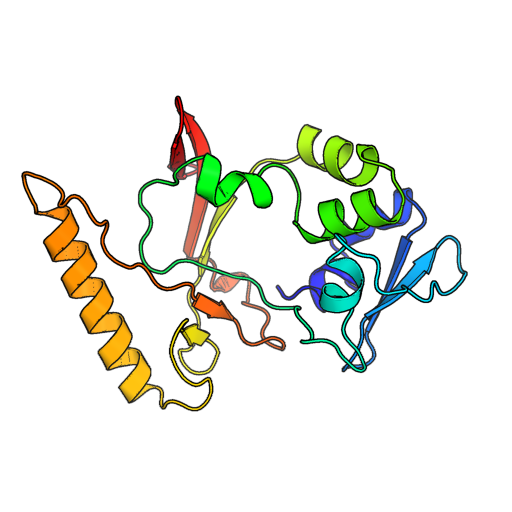 1 100 ? 4.212 3.851 20.470 1.00 95.62 100 ASN A CA 1
ATOM 797 C C . ASN A 1 100 ? 3.186 2.992 19.700 1.00 95.62 100 ASN A C 1
ATOM 799 O O . ASN A 1 100 ? 3.348 1.778 19.622 1.00 95.62 100 ASN A O 1
ATOM 803 N N . ILE A 1 101 ? 2.127 3.583 19.122 1.00 94.81 101 ILE A N 1
ATOM 804 C CA . ILE A 1 101 ? 1.196 2.854 18.241 1.00 94.81 101 ILE A CA 1
ATOM 805 C C . ILE A 1 101 ? 1.926 2.319 17.000 1.00 94.81 101 ILE A C 1
ATOM 807 O O . ILE A 1 101 ? 1.631 1.215 16.549 1.00 94.81 101 ILE A O 1
ATOM 811 N N . ALA A 1 102 ? 2.859 3.082 16.439 1.00 94.12 102 ALA A N 1
ATOM 812 C CA . ALA A 1 102 ? 3.650 2.679 15.284 1.00 94.12 102 ALA A CA 1
ATOM 813 C C . ALA A 1 102 ? 4.941 1.957 15.706 1.00 94.12 102 ALA A C 1
ATOM 815 O O . ALA A 1 102 ? 5.286 0.946 15.091 1.00 94.12 102 ALA A O 1
ATOM 816 N N . ASP A 1 103 ? 5.610 2.432 16.760 1.00 94.00 103 ASP A N 1
ATOM 817 C CA . ASP A 1 103 ? 6.918 1.913 17.185 1.00 94.00 103 ASP A CA 1
ATOM 818 C C . ASP A 1 103 ? 6.821 0.474 17.709 1.00 94.00 103 ASP A C 1
ATOM 820 O O . ASP A 1 103 ? 7.553 -0.395 17.240 1.00 94.00 103 ASP A O 1
ATOM 824 N N . ASN A 1 104 ? 5.833 0.165 18.560 1.00 95.12 104 ASN A N 1
ATOM 825 C CA . ASN A 1 104 ? 5.653 -1.195 19.089 1.00 95.12 104 ASN A CA 1
ATOM 826 C C . ASN A 1 104 ? 5.359 -2.220 17.978 1.00 95.12 104 ASN A C 1
ATOM 828 O O . ASN A 1 104 ? 5.708 -3.398 18.095 1.00 95.12 104 ASN A O 1
ATOM 832 N N . TYR A 1 105 ? 4.687 -1.791 16.902 1.00 94.31 105 TYR A N 1
ATOM 833 C CA . TYR A 1 105 ? 4.476 -2.637 15.728 1.00 94.31 105 TYR A CA 1
ATOM 834 C C . TYR A 1 105 ? 5.802 -2.882 15.003 1.00 94.31 105 TYR A C 1
ATOM 836 O O . TYR A 1 105 ? 6.103 -4.020 14.645 1.00 94.31 105 TYR A O 1
ATOM 844 N N . ALA A 1 106 ? 6.597 -1.826 14.814 1.00 93.00 106 ALA A N 1
ATOM 845 C CA . ALA A 1 106 ? 7.866 -1.881 14.101 1.00 93.00 106 ALA A CA 1
ATOM 846 C C . ALA A 1 106 ? 8.923 -2.744 14.801 1.00 93.00 106 ALA A C 1
ATOM 848 O O . ALA A 1 106 ? 9.641 -3.474 14.126 1.00 93.00 106 ALA A O 1
ATOM 849 N N . GLU A 1 107 ? 8.979 -2.725 16.134 1.00 91.94 107 GLU A N 1
ATOM 850 C CA . GLU A 1 107 ? 9.903 -3.552 16.928 1.00 91.94 107 GLU A CA 1
ATOM 851 C C . GLU A 1 107 ? 9.713 -5.061 16.709 1.00 91.94 107 GLU A C 1
ATOM 853 O O . GLU A 1 107 ? 10.657 -5.834 16.851 1.00 91.94 107 GLU A O 1
ATOM 858 N N . ASN A 1 108 ? 8.501 -5.480 16.338 1.00 87.88 108 ASN A N 1
ATOM 859 C CA . ASN A 1 108 ? 8.126 -6.884 16.162 1.00 87.88 108 ASN A CA 1
ATOM 860 C C . ASN A 1 108 ? 7.848 -7.242 14.694 1.00 87.88 108 ASN A C 1
ATOM 862 O O . ASN A 1 108 ? 7.251 -8.283 14.414 1.00 87.88 108 ASN A O 1
ATOM 866 N N . SER A 1 109 ? 8.242 -6.375 13.759 1.00 90.06 109 SER A N 1
ATOM 867 C CA . SER A 1 109 ? 7.938 -6.525 12.338 1.00 90.06 109 SER A CA 1
ATOM 868 C C . SER A 1 109 ? 9.188 -6.462 11.475 1.00 90.06 109 SER A C 1
ATOM 870 O O . SER A 1 109 ? 10.164 -5.779 11.776 1.00 90.06 109 SER A O 1
ATOM 872 N N . TYR A 1 110 ? 9.120 -7.144 10.337 1.00 90.44 110 TYR A N 1
ATOM 873 C CA . TYR A 1 110 ? 10.125 -7.054 9.288 1.00 90.44 110 TYR A CA 1
ATOM 874 C C . TYR A 1 110 ? 9.532 -6.371 8.061 1.00 90.44 110 TYR A C 1
ATOM 876 O O . TYR A 1 110 ? 8.348 -6.518 7.755 1.00 90.44 110 TYR A O 1
ATOM 884 N N . ASN A 1 111 ? 10.375 -5.635 7.340 1.00 91.06 111 ASN A N 1
ATOM 885 C CA . ASN A 1 111 ? 9.997 -5.075 6.052 1.00 91.06 111 ASN A CA 1
ATOM 886 C C . ASN A 1 111 ? 10.223 -6.130 4.973 1.00 91.06 111 ASN A C 1
ATOM 888 O O . ASN A 1 111 ? 11.343 -6.622 4.802 1.00 91.06 111 ASN A O 1
ATOM 892 N N . TYR A 1 112 ? 9.162 -6.446 4.239 1.00 91.25 112 TYR A N 1
ATOM 893 C CA . TYR A 1 112 ? 9.211 -7.349 3.101 1.00 91.25 112 TYR A CA 1
ATOM 894 C C . TYR A 1 112 ? 8.973 -6.576 1.812 1.00 91.25 112 TYR A C 1
ATOM 896 O O . TYR A 1 112 ? 8.193 -5.625 1.775 1.00 91.25 112 TYR A O 1
ATOM 904 N N . TYR A 1 113 ? 9.620 -7.027 0.747 1.00 90.62 113 TYR A N 1
ATOM 905 C CA . TYR A 1 113 ? 9.256 -6.687 -0.617 1.00 90.62 113 TYR A CA 1
ATOM 906 C C . TYR A 1 113 ? 8.575 -7.910 -1.225 1.00 90.62 113 TYR A C 1
ATOM 908 O O . TYR A 1 113 ? 9.068 -9.026 -1.075 1.00 90.62 113 TYR A O 1
ATOM 916 N N . VAL A 1 114 ? 7.412 -7.725 -1.842 1.00 90.31 114 VAL A N 1
ATOM 917 C CA . VAL A 1 114 ? 6.589 -8.828 -2.351 1.00 90.31 114 VAL A CA 1
ATOM 918 C C . VAL A 1 114 ? 6.219 -8.531 -3.792 1.00 90.31 114 VAL A C 1
ATOM 920 O O . VAL A 1 114 ? 5.753 -7.435 -4.098 1.00 90.31 114 VAL A O 1
ATOM 923 N N . SER A 1 115 ? 6.424 -9.511 -4.668 1.00 91.25 115 SER A N 1
ATOM 924 C CA . SER A 1 115 ? 5.973 -9.442 -6.057 1.00 91.25 115 SER A CA 1
ATOM 925 C C . SER A 1 115 ? 4.689 -10.234 -6.245 1.00 91.25 115 SER A C 1
ATOM 927 O O . SER A 1 115 ? 4.497 -11.307 -5.663 1.00 91.25 115 SER A O 1
ATOM 929 N N . PHE A 1 116 ? 3.828 -9.695 -7.097 1.00 90.44 116 PHE A N 1
ATOM 930 C CA . PHE A 1 116 ? 2.522 -10.249 -7.393 1.00 90.44 116 PHE A CA 1
ATOM 931 C C . PHE A 1 116 ? 2.287 -10.297 -8.894 1.00 90.44 116 PHE A C 1
ATOM 933 O O . PHE A 1 116 ? 2.716 -9.404 -9.623 1.00 90.44 116 PHE A O 1
ATOM 940 N N . GLU A 1 117 ? 1.524 -11.290 -9.330 1.00 92.56 117 GLU A N 1
ATOM 941 C CA . GLU A 1 117 ? 0.914 -11.286 -10.652 1.00 92.56 117 GLU A CA 1
ATOM 942 C C . GLU A 1 117 ? -0.483 -10.662 -10.594 1.00 92.56 117 GLU A C 1
ATOM 944 O O . GLU A 1 117 ? -1.345 -11.068 -9.807 1.00 92.56 117 GLU A O 1
ATOM 949 N N . VAL A 1 118 ? -0.707 -9.634 -11.409 1.00 91.25 118 VAL A N 1
ATOM 950 C CA . VAL A 1 118 ? -1.934 -8.835 -11.367 1.00 91.25 118 VAL A CA 1
ATOM 951 C C . VAL A 1 118 ? -2.420 -8.538 -12.787 1.00 91.25 118 VAL A C 1
ATOM 953 O O . VAL A 1 118 ? -1.606 -8.152 -13.629 1.00 91.25 118 VAL A O 1
ATOM 956 N N . PRO A 1 119 ? -3.732 -8.664 -13.066 1.00 92.00 119 PRO A N 1
ATOM 957 C CA . PRO A 1 119 ? -4.311 -8.227 -14.334 1.00 92.00 119 PRO A CA 1
ATOM 958 C C . PRO A 1 119 ? -4.093 -6.728 -14.600 1.00 92.00 119 PRO A C 1
ATOM 960 O O . PRO A 1 119 ? -4.248 -5.897 -13.705 1.00 92.00 119 PRO A O 1
ATOM 963 N N . LEU A 1 120 ? -3.774 -6.352 -15.844 1.00 91.56 120 LEU A N 1
ATOM 964 C CA . LEU A 1 120 ? -3.459 -4.958 -16.206 1.00 91.56 120 LEU A CA 1
ATOM 965 C C . LEU A 1 120 ? -4.622 -3.975 -15.992 1.00 91.56 120 LEU A C 1
ATOM 967 O O . LEU A 1 120 ? -4.403 -2.782 -15.771 1.00 91.56 120 LEU A O 1
ATOM 971 N N . ASP A 1 121 ? -5.868 -4.438 -16.050 1.00 91.12 121 ASP A N 1
ATOM 972 C CA . ASP A 1 121 ? -7.049 -3.620 -15.760 1.00 91.12 121 ASP A CA 1
ATOM 973 C C . ASP A 1 121 ? -7.154 -3.246 -14.270 1.00 91.12 121 ASP A C 1
ATOM 975 O O . ASP A 1 121 ? -7.768 -2.232 -13.936 1.00 91.12 121 ASP A O 1
ATOM 979 N N . LYS A 1 122 ? -6.481 -3.992 -1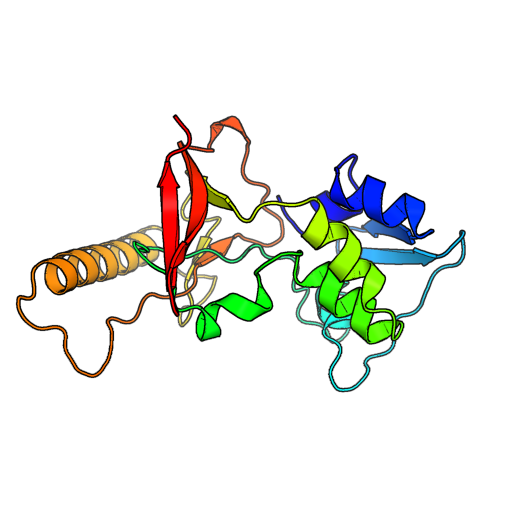3.384 1.00 92.00 122 LYS A N 1
ATOM 980 C CA . LYS A 1 122 ? -6.428 -3.746 -11.933 1.00 92.00 122 LYS A CA 1
ATOM 981 C C . LYS A 1 122 ? -5.262 -2.864 -11.490 1.00 92.00 122 LYS A C 1
ATOM 983 O O . LYS A 1 122 ? -5.038 -2.706 -10.291 1.00 92.00 122 LYS A O 1
ATOM 988 N N . VAL A 1 123 ? -4.546 -2.271 -12.442 1.00 90.88 123 VAL A N 1
ATOM 989 C CA . VAL A 1 123 ? -3.311 -1.522 -12.203 1.00 90.88 123 VAL A CA 1
ATOM 990 C C . VAL A 1 123 ? -3.371 -0.136 -12.841 1.00 90.88 123 VAL A C 1
ATOM 992 O O . VAL A 1 123 ? -3.575 -0.033 -14.046 1.00 90.88 123 VAL A O 1
ATOM 995 N N . ASP A 1 124 ? -3.130 0.923 -12.075 1.00 91.75 124 ASP A N 1
ATOM 996 C CA . ASP A 1 124 ? -2.923 2.284 -12.579 1.00 91.75 124 ASP A CA 1
ATOM 997 C C . ASP A 1 124 ? -1.439 2.670 -12.517 1.00 91.75 124 ASP A C 1
ATOM 999 O O . ASP A 1 124 ? -0.690 2.184 -11.669 1.00 91.75 124 ASP A O 1
ATOM 1003 N N . ILE A 1 125 ? -1.005 3.540 -13.431 1.00 92.50 125 ILE A N 1
ATOM 1004 C CA . ILE A 1 125 ? 0.400 3.943 -13.586 1.00 92.50 125 ILE A CA 1
ATOM 1005 C C . ILE A 1 125 ? 0.506 5.442 -13.311 1.00 92.50 125 ILE A C 1
ATOM 1007 O O . ILE A 1 125 ? -0.229 6.234 -13.906 1.00 92.50 125 ILE A O 1
ATOM 1011 N N . GLN A 1 126 ? 1.426 5.842 -12.432 1.00 90.75 126 GLN A N 1
ATOM 1012 C CA . GLN A 1 126 ? 1.676 7.247 -12.116 1.00 90.75 126 GLN A CA 1
ATOM 1013 C C . GLN A 1 126 ? 1.927 8.080 -13.377 1.00 90.75 126 GLN A C 1
ATOM 1015 O O . GLN A 1 126 ? 2.679 7.684 -14.263 1.00 90.75 126 GLN A O 1
ATOM 1020 N N . GLY A 1 127 ? 1.286 9.249 -13.448 1.00 90.81 127 GLY A N 1
ATOM 1021 C CA . GLY A 1 127 ? 1.396 10.157 -14.592 1.00 90.81 127 GLY A CA 1
ATOM 1022 C C . GLY A 1 127 ? 0.481 9.813 -15.771 1.00 90.81 127 GLY A C 1
ATOM 1023 O O . GLY A 1 127 ? 0.498 10.527 -16.772 1.00 90.81 127 GLY A O 1
ATOM 1024 N N . PHE A 1 128 ? -0.348 8.770 -15.663 1.00 92.50 128 PHE A N 1
ATOM 1025 C CA . PHE A 1 128 ? -1.321 8.391 -16.687 1.00 92.50 128 PHE A CA 1
ATOM 1026 C C . PHE A 1 128 ? -2.748 8.367 -16.129 1.00 92.50 128 PHE A C 1
ATOM 1028 O O . PHE A 1 128 ? -2.966 8.210 -14.931 1.00 92.50 128 PHE A O 1
ATOM 1035 N N . SER A 1 129 ? -3.735 8.525 -17.016 1.00 90.88 129 SER A N 1
ATOM 1036 C CA . SER A 1 129 ? -5.146 8.364 -16.648 1.00 90.88 129 SER A CA 1
ATOM 1037 C C . SER A 1 129 ? -5.440 6.917 -16.248 1.00 90.88 129 SER A C 1
ATOM 1039 O O . SER A 1 129 ? -4.967 5.976 -16.879 1.00 90.88 129 SER A O 1
ATOM 1041 N N . ASP A 1 130 ? -6.308 6.753 -15.258 1.00 87.38 130 ASP A N 1
ATOM 1042 C CA . ASP A 1 130 ? -6.866 5.485 -14.782 1.00 87.38 130 ASP A CA 1
ATOM 1043 C C . ASP A 1 130 ? -7.800 4.780 -15.790 1.00 87.38 130 ASP A C 1
ATOM 1045 O O . ASP A 1 130 ? -8.218 3.642 -15.555 1.00 87.38 130 ASP A O 1
ATOM 1049 N N . LYS A 1 131 ? -8.116 5.446 -16.913 1.00 90.25 131 LYS A N 1
ATOM 1050 C CA . LYS A 1 131 ? -9.019 4.987 -17.987 1.00 90.25 131 LYS A CA 1
ATOM 1051 C C . LYS A 1 131 ? -8.299 4.485 -19.242 1.00 90.25 131 LYS A C 1
ATOM 1053 O O . LYS A 1 131 ? -8.951 4.203 -20.245 1.00 90.25 131 LYS A O 1
ATOM 1058 N N . ILE A 1 132 ? -6.968 4.401 -19.241 1.00 94.00 132 ILE A N 1
ATOM 1059 C CA . ILE A 1 132 ? -6.229 3.893 -20.408 1.00 94.00 132 ILE A CA 1
ATOM 1060 C C . ILE A 1 132 ? -6.444 2.382 -20.600 1.00 94.00 132 ILE A C 1
ATOM 1062 O O . ILE A 1 132 ? -6.562 1.631 -19.630 1.00 94.00 132 ILE A O 1
ATOM 1066 N N . SER A 1 133 ? -6.470 1.933 -21.859 1.00 92.81 133 SER A N 1
ATOM 1067 C CA . SER A 1 133 ? -6.681 0.522 -22.209 1.00 92.81 133 SER A CA 1
ATOM 1068 C C . SER A 1 133 ? -5.521 -0.376 -21.771 1.00 92.81 133 SER A C 1
ATOM 1070 O O . SER A 1 133 ? -4.390 0.089 -21.598 1.00 92.81 133 SER A O 1
ATOM 1072 N N . ALA A 1 134 ? -5.785 -1.681 -21.652 1.00 91.69 134 ALA A N 1
ATOM 1073 C CA . ALA A 1 134 ? -4.753 -2.680 -21.380 1.00 91.69 134 ALA A CA 1
ATOM 1074 C C . ALA A 1 134 ? -3.621 -2.627 -22.421 1.00 91.69 134 ALA A C 1
ATOM 1076 O O . ALA A 1 134 ? -2.460 -2.576 -22.034 1.00 91.69 134 ALA A O 1
ATOM 1077 N N . ASP A 1 135 ? -3.936 -2.504 -23.714 1.00 93.81 135 ASP A N 1
ATOM 1078 C CA . ASP A 1 135 ? -2.929 -2.377 -24.779 1.00 93.81 135 ASP A CA 1
ATOM 1079 C C . ASP A 1 135 ? -2.031 -1.151 -24.590 1.00 93.81 135 ASP A C 1
ATOM 1081 O O . ASP A 1 135 ? -0.807 -1.219 -24.744 1.00 93.81 135 ASP A O 1
ATOM 1085 N N . ARG A 1 136 ? -2.621 -0.014 -24.196 1.00 95.06 136 ARG A N 1
ATOM 1086 C CA . ARG A 1 136 ? -1.846 1.194 -23.911 1.00 95.06 136 ARG A CA 1
ATOM 1087 C C . ARG A 1 136 ? -0.960 1.005 -22.682 1.00 95.06 136 ARG A C 1
ATOM 1089 O O . ARG A 1 136 ? 0.191 1.442 -22.716 1.00 95.06 136 ARG A O 1
ATOM 1096 N N . LYS A 1 137 ? -1.464 0.348 -21.630 1.00 95.19 137 LYS A N 1
ATOM 1097 C CA . LYS A 1 137 ? -0.672 -0.020 -20.444 1.00 95.19 137 LYS A CA 1
ATOM 1098 C C . LYS A 1 137 ? 0.490 -0.929 -20.835 1.00 95.19 137 LYS A C 1
ATOM 1100 O O . LYS A 1 137 ? 1.617 -0.624 -20.467 1.00 95.19 137 LYS A O 1
ATOM 1105 N N . THR A 1 138 ? 0.256 -1.953 -21.654 1.00 94.56 138 THR A N 1
ATOM 1106 C CA . THR A 1 138 ? 1.300 -2.848 -22.171 1.00 94.56 138 THR A CA 1
ATOM 1107 C C . THR A 1 138 ? 2.410 -2.065 -22.866 1.00 94.56 138 THR A C 1
ATOM 1109 O O . THR A 1 138 ? 3.576 -2.221 -22.514 1.00 94.56 138 THR A O 1
ATOM 1112 N N . GLY A 1 139 ? 2.073 -1.157 -23.789 1.00 95.00 139 GLY A N 1
ATOM 1113 C CA . GLY A 1 139 ? 3.074 -0.329 -24.470 1.00 95.00 139 GLY A CA 1
ATOM 1114 C C . GLY A 1 139 ? 3.886 0.562 -23.518 1.00 95.00 139 GLY A C 1
ATOM 1115 O O . GLY A 1 139 ? 5.097 0.710 -23.685 1.00 95.00 139 GLY A O 1
ATOM 1116 N N . ILE A 1 140 ? 3.243 1.126 -22.490 1.00 94.00 140 ILE A N 1
ATOM 1117 C CA . ILE A 1 140 ? 3.920 1.923 -21.455 1.00 94.00 140 ILE A CA 1
ATOM 1118 C C . ILE A 1 140 ? 4.879 1.049 -20.639 1.00 94.00 140 ILE A C 1
ATOM 1120 O O . ILE A 1 140 ? 6.042 1.417 -20.474 1.00 94.00 140 ILE A O 1
ATOM 1124 N N . LEU A 1 141 ? 4.414 -0.105 -20.160 1.00 92.94 141 LEU A N 1
ATOM 1125 C CA . LEU A 1 141 ? 5.203 -1.023 -19.340 1.00 92.94 141 LEU A CA 1
ATOM 1126 C C . LEU A 1 141 ? 6.401 -1.586 -20.108 1.00 92.94 141 LEU A C 1
ATOM 1128 O O . LEU A 1 141 ? 7.504 -1.601 -19.568 1.00 92.94 141 LEU A O 1
ATOM 1132 N N . LEU A 1 142 ? 6.220 -1.961 -21.378 1.00 93.88 142 LEU A N 1
ATOM 1133 C CA . LEU A 1 142 ? 7.314 -2.404 -22.248 1.00 93.88 142 LEU A CA 1
ATOM 1134 C C . LEU A 1 142 ? 8.381 -1.320 -22.410 1.00 93.88 142 LEU A C 1
ATOM 1136 O O . LEU A 1 142 ? 9.571 -1.608 -22.309 1.00 93.88 142 LEU A O 1
ATOM 1140 N N . ARG A 1 143 ? 7.975 -0.059 -22.603 1.00 93.00 143 ARG A N 1
ATOM 1141 C CA . ARG A 1 143 ? 8.917 1.064 -22.685 1.00 93.00 143 ARG A CA 1
ATOM 1142 C C . ARG A 1 143 ? 9.720 1.223 -21.394 1.00 93.00 143 ARG A C 1
ATOM 1144 O O . ARG A 1 143 ? 10.935 1.380 -21.463 1.00 93.00 143 ARG A O 1
ATOM 1151 N N . TYR A 1 144 ? 9.068 1.177 -20.231 1.00 92.88 144 TYR A N 1
ATOM 1152 C CA . TYR A 1 144 ? 9.781 1.270 -18.954 1.00 92.88 144 TYR A CA 1
ATOM 1153 C C . TYR A 1 144 ? 10.678 0.050 -18.697 1.00 92.88 144 TYR A C 1
ATOM 1155 O O . TYR A 1 144 ? 11.778 0.228 -18.187 1.00 92.88 144 TYR A O 1
ATOM 1163 N N . ALA A 1 145 ? 10.278 -1.153 -19.120 1.00 92.44 145 ALA A N 1
ATOM 1164 C CA . ALA A 1 145 ? 11.116 -2.350 -19.033 1.00 92.44 145 ALA A CA 1
ATOM 1165 C C . ALA A 1 145 ? 12.387 -2.221 -19.885 1.00 92.44 145 ALA A C 1
ATOM 1167 O O . ALA A 1 145 ? 13.486 -2.464 -19.394 1.00 92.44 145 ALA A O 1
ATOM 1168 N N . ILE A 1 146 ? 12.256 -1.779 -21.141 1.00 92.00 146 ILE A N 1
ATOM 1169 C CA . ILE A 1 146 ? 13.403 -1.534 -22.028 1.00 92.00 146 ILE A CA 1
ATOM 1170 C C . ILE A 1 146 ? 14.319 -0.462 -21.431 1.00 92.00 146 ILE A C 1
ATOM 1172 O O . ILE A 1 146 ? 15.534 -0.648 -21.404 1.00 92.00 146 ILE A O 1
ATOM 1176 N N . ASN A 1 147 ? 13.752 0.629 -20.907 1.00 90.25 147 ASN A N 1
ATOM 1177 C CA . ASN A 1 147 ? 14.529 1.678 -20.248 1.00 90.25 147 ASN A CA 1
ATOM 1178 C C . ASN A 1 147 ? 15.268 1.153 -19.010 1.00 90.25 147 ASN A C 1
ATOM 1180 O O . ASN A 1 147 ? 16.426 1.510 -18.816 1.00 90.25 147 ASN A O 1
ATOM 1184 N N . ALA A 1 148 ? 14.635 0.295 -18.205 1.00 89.75 148 ALA A N 1
ATOM 1185 C CA . ALA A 1 148 ? 15.240 -0.298 -17.014 1.00 89.75 148 ALA A CA 1
ATOM 1186 C C . ALA A 1 148 ? 16.407 -1.216 -17.375 1.00 89.75 148 ALA A C 1
ATOM 1188 O O . ALA A 1 148 ? 17.481 -1.100 -16.785 1.00 89.75 148 ALA A O 1
ATOM 1189 N N . LEU A 1 149 ? 16.229 -2.065 -18.390 1.00 89.94 149 LEU A N 1
ATOM 1190 C CA . LEU A 1 149 ? 17.294 -2.915 -18.917 1.00 89.94 149 LEU A CA 1
ATOM 1191 C C . LEU A 1 149 ? 18.449 -2.070 -19.465 1.00 89.94 149 LEU A C 1
ATOM 1193 O O . LEU A 1 149 ? 19.594 -2.259 -19.063 1.00 89.94 149 LEU A O 1
ATOM 1197 N N . ALA A 1 150 ? 18.152 -1.079 -20.310 1.00 89.88 150 ALA A N 1
ATOM 1198 C CA . ALA A 1 150 ? 19.162 -0.182 -20.863 1.00 89.88 150 ALA A CA 1
ATOM 1199 C C . ALA A 1 150 ? 19.918 0.572 -19.760 1.00 89.88 150 ALA A C 1
ATOM 1201 O O . ALA A 1 150 ? 21.143 0.639 -19.803 1.00 89.88 150 ALA A O 1
ATOM 1202 N N . TYR A 1 151 ? 19.204 1.094 -18.754 1.00 88.75 151 TYR A N 1
ATOM 1203 C CA . TYR A 1 151 ? 19.794 1.752 -17.591 1.00 88.75 151 TYR A CA 1
ATOM 1204 C C . TYR A 1 151 ? 20.691 0.794 -16.809 1.00 88.75 151 TYR A C 1
ATOM 1206 O O . TYR A 1 151 ? 21.792 1.187 -16.423 1.00 88.75 151 TYR A O 1
ATOM 1214 N N . GLY A 1 152 ? 20.257 -0.453 -16.597 1.00 86.69 152 GLY A N 1
ATOM 1215 C CA . GLY A 1 152 ? 21.017 -1.531 -15.958 1.00 86.69 152 GLY A CA 1
ATOM 1216 C C . GLY A 1 152 ? 22.377 -1.763 -16.616 1.00 86.69 152 GLY A C 1
ATOM 1217 O O . GLY A 1 152 ? 23.393 -1.726 -15.922 1.00 86.69 152 GLY A O 1
ATOM 1218 N N . GLU A 1 153 ? 22.399 -1.845 -17.947 1.00 89.38 153 GLU A N 1
ATOM 1219 C CA . GLU A 1 153 ? 23.597 -2.075 -18.771 1.00 89.38 153 GLU A CA 1
ATOM 1220 C C . GLU A 1 153 ? 24.560 -0.870 -18.853 1.00 89.38 153 GLU A C 1
ATOM 1222 O O . GLU A 1 153 ? 25.699 -0.991 -19.316 1.00 89.38 153 GLU A O 1
ATOM 1227 N N . MET A 1 154 ? 24.154 0.325 -18.404 1.00 89.12 154 MET A N 1
ATOM 1228 C CA . MET A 1 154 ? 25.027 1.503 -18.464 1.00 89.12 154 MET A CA 1
ATOM 1229 C C . MET A 1 154 ? 26.234 1.356 -17.528 1.00 89.12 154 MET A C 1
ATOM 1231 O O . MET A 1 154 ? 26.080 1.325 -16.304 1.00 89.12 154 MET A O 1
ATOM 1235 N N . LYS A 1 155 ? 27.448 1.409 -18.101 1.00 87.50 155 LYS A N 1
ATOM 1236 C CA . LYS A 1 155 ? 28.726 1.439 -17.353 1.00 87.50 155 LYS A CA 1
ATOM 1237 C C . LYS A 1 155 ? 28.815 2.603 -16.363 1.00 87.50 155 LYS A C 1
ATOM 1239 O O . LYS A 1 155 ? 29.441 2.483 -15.315 1.00 87.50 155 LYS A O 1
ATOM 1244 N N . ARG A 1 156 ? 28.215 3.744 -16.709 1.00 86.62 156 ARG A N 1
ATOM 1245 C CA . ARG A 1 156 ? 28.125 4.932 -15.859 1.00 86.62 156 ARG A CA 1
ATOM 1246 C C . ARG A 1 156 ? 26.675 5.377 -15.800 1.00 86.62 156 ARG A C 1
ATOM 1248 O O . ARG A 1 156 ? 26.088 5.671 -16.839 1.00 86.62 156 ARG A O 1
ATOM 1255 N N . LYS A 1 157 ? 26.118 5.449 -14.592 1.00 83.56 157 LYS A N 1
ATOM 1256 C CA . LYS A 1 157 ? 24.753 5.935 -14.395 1.00 83.56 157 LYS A CA 1
ATOM 1257 C C . LYS A 1 157 ? 24.684 7.454 -14.648 1.00 83.56 157 LYS A C 1
ATOM 1259 O O . LYS A 1 157 ? 25.613 8.169 -14.255 1.00 83.56 157 LYS A O 1
ATOM 1264 N N . PRO A 1 158 ? 23.634 7.950 -15.325 1.00 81.44 158 PRO A N 1
ATOM 1265 C CA . PRO A 1 158 ? 23.398 9.381 -15.496 1.00 81.44 158 PRO A CA 1
ATOM 1266 C C . PRO A 1 158 ? 23.116 10.066 -14.152 1.00 81.44 158 PRO A C 1
ATOM 1268 O O . PRO A 1 158 ? 22.764 9.411 -13.174 1.00 81.44 158 PRO A O 1
ATOM 1271 N N . TYR A 1 159 ? 23.272 11.395 -14.118 1.00 79.81 159 TYR A N 1
ATOM 1272 C CA . TYR A 1 159 ? 22.998 12.200 -12.920 1.00 79.81 159 TYR A CA 1
ATOM 1273 C C . TYR A 1 159 ? 21.529 12.108 -12.490 1.00 79.81 159 TYR A C 1
ATOM 1275 O O . TYR A 1 159 ? 21.240 11.937 -11.309 1.00 79.81 159 TYR A O 1
ATOM 1283 N N . LEU A 1 160 ? 20.607 12.188 -13.455 1.00 77.69 160 LEU A N 1
ATOM 1284 C CA . LEU A 1 160 ? 19.193 11.935 -13.210 1.00 77.69 160 LEU A CA 1
ATOM 1285 C C . LEU A 1 160 ? 18.939 10.427 -13.303 1.00 77.69 160 LEU A C 1
ATOM 1287 O O . LEU A 1 160 ? 19.278 9.836 -14.334 1.00 77.69 160 LEU A O 1
ATOM 1291 N N . PRO A 1 161 ? 18.372 9.792 -12.264 1.00 78.81 161 PRO A N 1
ATOM 1292 C CA . PRO A 1 161 ? 18.037 8.378 -12.323 1.00 78.81 161 PRO A CA 1
ATOM 1293 C C . PRO A 1 161 ? 16.958 8.126 -13.378 1.00 78.81 161 PRO A C 1
ATOM 1295 O O . PRO A 1 161 ? 16.234 9.036 -13.789 1.00 78.81 161 PRO A O 1
ATOM 1298 N N . MET A 1 162 ? 16.845 6.871 -13.813 1.00 84.69 162 MET A N 1
ATOM 1299 C CA . MET A 1 162 ? 15.701 6.465 -14.618 1.00 84.69 162 MET A CA 1
ATOM 1300 C C . MET A 1 162 ? 14.415 6.696 -13.819 1.00 84.69 162 MET A C 1
ATOM 1302 O O . MET A 1 162 ? 14.314 6.274 -12.667 1.00 84.69 162 MET A O 1
ATOM 1306 N N . ASP A 1 163 ? 13.430 7.325 -14.453 1.00 82.31 163 ASP A N 1
ATOM 1307 C CA . ASP A 1 163 ? 12.081 7.404 -13.906 1.00 82.31 163 ASP A CA 1
ATOM 1308 C C . ASP A 1 163 ? 11.467 5.998 -13.806 1.00 82.31 163 ASP A C 1
ATOM 1310 O O . ASP A 1 163 ? 11.362 5.277 -14.802 1.00 82.31 163 ASP A O 1
ATOM 1314 N N . ASN A 1 164 ? 11.080 5.609 -12.594 1.00 85.31 164 ASN A N 1
ATOM 1315 C CA . ASN A 1 164 ? 10.411 4.350 -12.291 1.00 85.31 164 ASN A CA 1
ATOM 1316 C C . ASN A 1 164 ? 9.040 4.692 -11.702 1.00 85.31 164 ASN A C 1
ATOM 1318 O O . ASN A 1 164 ? 8.961 5.011 -10.512 1.00 85.31 164 ASN A O 1
ATOM 1322 N N . PRO A 1 165 ? 7.972 4.685 -12.515 1.00 88.56 165 PRO A N 1
ATOM 1323 C CA . PRO A 1 165 ? 6.687 5.197 -12.087 1.00 88.56 165 PRO A CA 1
ATOM 1324 C C . PRO A 1 165 ? 6.125 4.316 -10.978 1.00 88.56 165 PRO A C 1
ATOM 1326 O O . PRO A 1 165 ? 6.217 3.084 -11.019 1.00 88.56 165 PRO A O 1
ATOM 1329 N N . VAL A 1 166 ? 5.484 4.961 -10.006 1.00 87.94 166 VAL A N 1
ATOM 1330 C CA . VAL A 1 166 ? 4.710 4.240 -8.999 1.00 87.94 166 VAL A CA 1
ATOM 1331 C C . VAL A 1 166 ? 3.524 3.562 -9.677 1.00 87.94 166 VAL A C 1
ATOM 1333 O O . VAL A 1 166 ? 2.861 4.123 -10.556 1.00 87.94 166 VAL A O 1
ATOM 1336 N N . ILE A 1 167 ? 3.262 2.336 -9.249 1.00 90.06 167 ILE A N 1
ATOM 1337 C CA . ILE A 1 167 ? 2.129 1.542 -9.690 1.00 90.06 167 ILE A CA 1
ATOM 1338 C C . ILE A 1 167 ? 1.110 1.477 -8.564 1.00 90.06 167 ILE A C 1
ATOM 1340 O O . ILE A 1 167 ? 1.462 1.230 -7.413 1.00 90.06 167 ILE A O 1
ATOM 1344 N N . PHE A 1 168 ? -0.160 1.660 -8.900 1.00 88.56 168 PHE A N 1
ATOM 1345 C CA . PHE A 1 168 ? -1.258 1.605 -7.945 1.00 88.56 168 PHE A CA 1
ATOM 1346 C C . PHE A 1 168 ? -2.147 0.415 -8.274 1.00 88.56 168 PHE A C 1
ATOM 1348 O O . PHE A 1 168 ? -2.617 0.283 -9.403 1.00 88.56 168 PHE A O 1
ATOM 1355 N N . LEU A 1 169 ? -2.429 -0.438 -7.293 1.00 90.31 169 LEU A N 1
ATOM 1356 C CA . LEU A 1 169 ? -3.547 -1.370 -7.431 1.00 90.31 169 LEU A CA 1
ATOM 1357 C C . LEU A 1 169 ? -4.861 -0.598 -7.347 1.00 90.31 169 LEU A C 1
ATOM 1359 O O . LEU A 1 169 ? -4.958 0.351 -6.568 1.00 90.31 169 LEU A O 1
ATOM 1363 N N . LYS A 1 170 ? -5.880 -1.011 -8.105 1.00 88.25 170 LYS A N 1
ATOM 1364 C CA . LYS A 1 170 ? -7.240 -0.478 -7.944 1.00 88.25 170 LYS A CA 1
ATOM 1365 C C . LYS A 1 170 ? -7.719 -0.670 -6.496 1.00 88.25 170 LYS A C 1
ATOM 1367 O O . LYS A 1 170 ? -7.377 -1.644 -5.829 1.00 88.25 170 LYS A O 1
ATOM 1372 N N . ARG A 1 171 ? -8.499 0.294 -6.004 1.00 84.81 171 ARG A N 1
ATOM 1373 C CA . ARG A 1 171 ? -8.901 0.429 -4.585 1.00 84.81 171 ARG A CA 1
ATOM 1374 C C . ARG A 1 171 ? -9.763 -0.706 -4.060 1.00 84.81 171 ARG A C 1
ATOM 1376 O O . ARG A 1 171 ? -9.813 -0.924 -2.858 1.00 84.81 171 ARG A O 1
ATOM 1383 N N . ASP A 1 172 ? -10.448 -1.372 -4.968 1.00 84.50 172 ASP A N 1
ATOM 1384 C CA . ASP A 1 172 ? -11.371 -2.474 -4.749 1.00 84.50 172 ASP A CA 1
ATOM 1385 C C . ASP A 1 172 ? -10.728 -3.836 -5.049 1.00 84.50 172 ASP A C 1
ATOM 1387 O O . ASP A 1 172 ? -11.415 -4.856 -5.032 1.00 84.50 172 ASP A O 1
ATOM 1391 N N . TYR A 1 173 ? -9.422 -3.876 -5.341 1.00 89.12 173 TYR A N 1
ATOM 1392 C CA . TYR A 1 173 ? -8.747 -5.097 -5.756 1.00 89.12 173 TYR A CA 1
ATOM 1393 C C . TYR A 1 173 ? -7.797 -5.648 -4.692 1.00 89.12 173 TYR A C 1
ATOM 1395 O O . TYR A 1 173 ? -6.705 -5.132 -4.434 1.00 89.12 173 TYR A O 1
ATOM 1403 N N . ASP A 1 174 ? -8.191 -6.785 -4.129 1.00 89.44 174 ASP A N 1
ATOM 1404 C CA . ASP A 1 174 ? -7.329 -7.620 -3.313 1.00 89.44 174 ASP A CA 1
ATOM 1405 C C . ASP A 1 174 ? -6.599 -8.646 -4.174 1.00 89.44 174 ASP A C 1
ATOM 1407 O O . ASP A 1 174 ? -7.208 -9.560 -4.718 1.00 89.44 174 ASP A O 1
ATOM 1411 N N . VAL A 1 175 ? -5.271 -8.525 -4.254 1.00 90.31 175 VAL A N 1
ATOM 1412 C CA . VAL A 1 175 ? -4.450 -9.559 -4.893 1.00 90.31 175 VAL A CA 1
ATOM 1413 C C . VAL A 1 175 ? -4.612 -10.900 -4.157 1.00 90.31 175 VAL A C 1
ATOM 1415 O O . VAL A 1 175 ? -4.332 -10.943 -2.952 1.00 90.31 175 VAL A O 1
ATOM 1418 N N . PRO A 1 176 ? -5.001 -11.982 -4.855 1.00 90.88 176 PRO A N 1
ATOM 1419 C CA . PRO A 1 176 ? -5.068 -13.317 -4.273 1.00 90.88 176 PRO A CA 1
ATOM 1420 C C . PRO A 1 176 ? -3.690 -13.831 -3.836 1.00 90.88 176 PRO A C 1
ATOM 1422 O O . PRO A 1 176 ? -2.664 -13.503 -4.437 1.00 90.88 176 PRO A O 1
ATOM 1425 N N . LYS A 1 177 ? -3.643 -14.662 -2.789 1.00 90.81 177 LYS A N 1
ATOM 1426 C CA . LYS A 1 177 ? -2.373 -15.163 -2.228 1.00 90.81 177 LYS A CA 1
ATOM 1427 C C . LYS A 1 177 ? -1.614 -16.063 -3.208 1.00 90.81 177 LYS A C 1
ATOM 1429 O O . LYS A 1 177 ? -0.391 -16.065 -3.217 1.00 90.81 177 LYS A O 1
ATOM 1434 N N . GLU A 1 178 ? -2.337 -16.789 -4.051 1.00 94.69 178 GLU A N 1
ATOM 1435 C CA . GLU A 1 178 ? -1.828 -17.655 -5.116 1.00 94.69 178 GLU A CA 1
ATOM 1436 C C . GLU A 1 178 ? -1.081 -16.884 -6.215 1.00 94.69 178 GLU A C 1
ATOM 1438 O O . GLU A 1 178 ? -0.287 -17.464 -6.958 1.00 94.69 178 GLU A O 1
ATOM 1443 N N . ASN A 1 179 ? -1.287 -15.567 -6.282 1.00 94.44 179 ASN A N 1
ATOM 1444 C CA . ASN A 1 179 ? -0.594 -14.691 -7.214 1.00 94.44 179 ASN A CA 1
ATOM 1445 C C . ASN A 1 179 ? 0.695 -14.102 -6.631 1.00 94.44 179 ASN A C 1
ATOM 1447 O O . ASN A 1 179 ? 1.400 -13.386 -7.342 1.00 94.44 179 ASN A O 1
ATOM 1451 N N . ILE A 1 180 ? 1.029 -14.379 -5.366 1.00 92.75 180 ILE A N 1
ATOM 1452 C CA . ILE A 1 180 ? 2.345 -14.042 -4.815 1.00 92.75 180 ILE A CA 1
ATOM 1453 C C . ILE A 1 180 ? 3.390 -14.870 -5.560 1.00 92.75 180 ILE A C 1
ATOM 1455 O O . ILE A 1 180 ? 3.308 -16.096 -5.604 1.00 92.75 180 ILE A O 1
ATOM 1459 N N . ARG A 1 181 ? 4.377 -14.198 -6.158 1.00 93.06 181 ARG A N 1
ATOM 1460 C CA . ARG A 1 181 ? 5.435 -14.860 -6.934 1.00 93.06 181 ARG A CA 1
ATOM 1461 C C . ARG A 1 181 ? 6.718 -15.011 -6.139 1.00 93.06 181 ARG A C 1
ATOM 1463 O O . ARG A 1 181 ? 7.313 -16.082 -6.146 1.00 93.06 181 ARG A O 1
ATOM 1470 N N . LYS A 1 182 ? 7.133 -13.955 -5.443 1.00 92.38 182 LYS A N 1
ATOM 1471 C CA . LYS A 1 182 ? 8.346 -13.948 -4.620 1.00 92.38 182 LYS A CA 1
ATOM 1472 C C . LYS A 1 182 ? 8.206 -13.007 -3.435 1.00 92.38 182 LYS A C 1
ATOM 1474 O O . LYS A 1 182 ? 7.550 -11.966 -3.541 1.00 92.38 182 LYS A O 1
ATOM 1479 N N . ILE A 1 183 ? 8.865 -13.370 -2.339 1.00 93.00 183 ILE A N 1
ATOM 1480 C CA . ILE A 1 183 ? 8.963 -12.582 -1.112 1.00 93.00 183 ILE A CA 1
ATOM 1481 C C . ILE A 1 183 ? 10.445 -12.409 -0.786 1.00 93.00 183 ILE A C 1
ATOM 1483 O O . ILE A 1 183 ? 11.194 -13.379 -0.686 1.00 93.00 183 ILE A O 1
ATOM 1487 N N . TRP A 1 184 ? 10.851 -11.164 -0.583 1.00 94.31 184 TRP A N 1
ATOM 1488 C CA . TRP A 1 184 ? 12.187 -10.798 -0.138 1.00 94.31 184 TRP A CA 1
ATOM 1489 C C . TRP A 1 184 ? 12.105 -10.117 1.219 1.00 94.31 184 TRP A C 1
ATOM 1491 O O . TRP A 1 184 ? 11.206 -9.311 1.466 1.00 94.31 184 TRP A O 1
ATOM 1501 N N . ILE A 1 185 ? 13.074 -10.386 2.088 1.00 93.94 185 ILE A N 1
ATOM 1502 C CA . ILE A 1 185 ? 13.291 -9.586 3.291 1.00 93.94 185 ILE A CA 1
ATOM 1503 C C . ILE A 1 185 ? 14.190 -8.399 2.940 1.00 93.94 185 ILE A C 1
ATOM 1505 O O . ILE A 1 185 ? 15.228 -8.565 2.298 1.00 93.94 185 ILE A O 1
ATOM 1509 N N . LEU A 1 186 ? 13.815 -7.191 3.360 1.00 92.75 186 LEU A N 1
ATOM 1510 C CA . LEU A 1 186 ? 14.664 -6.022 3.155 1.00 92.75 186 LEU A CA 1
ATOM 1511 C C . LEU A 1 186 ? 15.797 -6.008 4.186 1.00 92.75 186 LEU A C 1
ATOM 1513 O O . LEU A 1 186 ? 15.567 -6.012 5.397 1.00 92.75 186 LEU A O 1
ATOM 1517 N N . LYS A 1 187 ? 17.040 -5.964 3.702 1.00 93.06 187 LYS A N 1
ATOM 1518 C CA . LYS A 1 187 ? 18.247 -5.818 4.524 1.00 93.06 187 LYS A CA 1
ATOM 1519 C C . LYS A 1 187 ? 18.853 -4.436 4.323 1.00 93.06 187 LYS A C 1
ATOM 1521 O O . LYS A 1 187 ? 19.037 -3.986 3.193 1.00 93.06 187 LYS A O 1
ATOM 1526 N N . ARG A 1 188 ? 19.195 -3.780 5.430 1.00 92.62 188 ARG A N 1
ATOM 1527 C CA . ARG A 1 188 ? 19.826 -2.459 5.425 1.00 92.62 188 ARG A CA 1
ATOM 1528 C C . ARG A 1 188 ? 21.327 -2.567 5.164 1.00 92.62 188 ARG A C 1
ATOM 1530 O O . ARG A 1 188 ? 22.011 -3.387 5.772 1.00 92.62 188 ARG A O 1
ATOM 1537 N N . LYS A 1 189 ? 21.837 -1.681 4.317 1.00 90.38 189 LYS A N 1
ATOM 1538 C CA . LYS A 1 189 ? 23.243 -1.263 4.228 1.00 90.38 189 LYS A CA 1
ATOM 1539 C C . LYS A 1 189 ? 23.282 0.270 4.385 1.00 90.38 189 LYS A C 1
ATOM 1541 O O . LYS A 1 189 ? 22.229 0.896 4.297 1.00 90.38 189 LYS A O 1
ATOM 1546 N N . PRO A 1 190 ? 24.435 0.908 4.644 1.00 90.19 190 PRO A N 1
ATOM 1547 C CA . PRO A 1 190 ? 24.483 2.359 4.837 1.00 90.19 190 PRO A CA 1
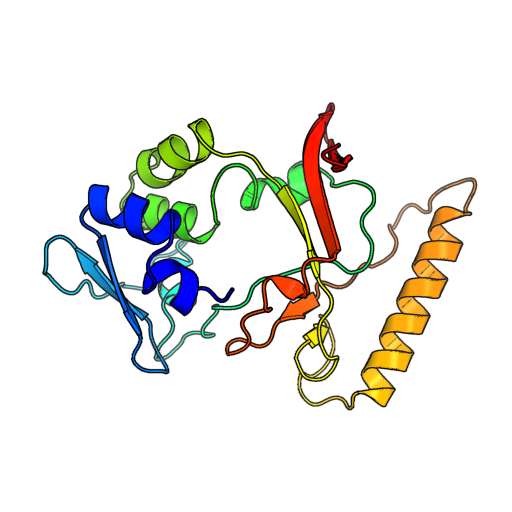ATOM 1548 C C . PRO A 1 190 ? 23.791 3.131 3.698 1.00 90.19 190 PRO A C 1
ATOM 1550 O O . PRO A 1 190 ? 24.198 3.030 2.542 1.00 90.19 190 PRO A O 1
ATOM 1553 N N . GLY A 1 191 ? 22.712 3.852 4.029 1.00 87.75 191 GLY A N 1
ATOM 1554 C CA . GLY A 1 191 ? 21.922 4.671 3.102 1.00 87.75 191 GLY A CA 1
ATOM 1555 C C . GLY A 1 191 ? 21.028 3.908 2.114 1.00 87.75 191 GLY A C 1
ATOM 1556 O O . GLY A 1 191 ? 20.356 4.545 1.301 1.00 87.75 191 GLY A O 1
ATOM 1557 N N . LYS A 1 192 ? 21.001 2.567 2.150 1.00 91.44 192 LYS A N 1
ATOM 1558 C CA . LYS A 1 192 ? 20.294 1.739 1.161 1.00 91.44 192 LYS A CA 1
ATOM 1559 C C . LYS A 1 192 ? 19.652 0.488 1.758 1.00 91.44 192 LYS A C 1
ATOM 1561 O O . LYS A 1 192 ? 20.152 -0.095 2.717 1.00 91.44 192 LYS A O 1
ATOM 1566 N N . TRP A 1 193 ? 18.584 0.012 1.131 1.00 93.25 193 TRP A N 1
ATOM 1567 C CA . TRP A 1 193 ? 17.933 -1.254 1.466 1.00 93.25 193 TRP A CA 1
ATOM 1568 C C . TRP A 1 193 ? 17.884 -2.175 0.255 1.00 93.25 193 TRP A C 1
ATOM 1570 O O . TRP A 1 193 ? 17.577 -1.738 -0.850 1.00 93.25 193 TRP A O 1
ATOM 1580 N N . PHE A 1 194 ? 18.172 -3.454 0.482 1.00 92.44 194 PHE A N 1
ATOM 1581 C CA . PHE A 1 194 ? 18.252 -4.464 -0.568 1.00 92.44 194 PHE A CA 1
ATOM 1582 C C . PHE A 1 194 ? 17.256 -5.594 -0.301 1.00 92.44 194 PHE A C 1
ATOM 1584 O O . PHE A 1 194 ? 17.218 -6.098 0.829 1.00 92.44 194 PHE A O 1
ATOM 1591 N N . PRO A 1 195 ? 16.476 -6.019 -1.306 1.00 92.19 195 PRO A N 1
ATOM 1592 C CA . PRO A 1 195 ? 15.685 -7.234 -1.222 1.00 92.19 195 PRO A CA 1
ATOM 1593 C C . PRO A 1 195 ? 16.606 -8.462 -1.240 1.00 92.19 195 PRO A C 1
ATOM 1595 O O . PRO A 1 195 ? 17.374 -8.668 -2.175 1.00 92.19 195 PRO A O 1
ATOM 1598 N N . VAL A 1 196 ? 16.533 -9.286 -0.194 1.00 92.25 196 VAL A N 1
ATOM 1599 C CA . VAL A 1 196 ? 17.229 -10.578 -0.097 1.00 92.25 196 VAL A CA 1
ATOM 1600 C C . VAL A 1 196 ? 16.183 -11.681 -0.113 1.00 92.25 196 VAL A C 1
ATOM 1602 O O . VAL A 1 196 ? 15.230 -11.637 0.665 1.00 92.25 196 VAL A O 1
ATOM 1605 N N . GLU A 1 197 ? 16.326 -12.634 -1.032 1.00 88.75 197 GLU A N 1
ATOM 1606 C CA . GLU A 1 197 ? 15.350 -13.713 -1.203 1.00 88.75 197 GLU A CA 1
ATOM 1607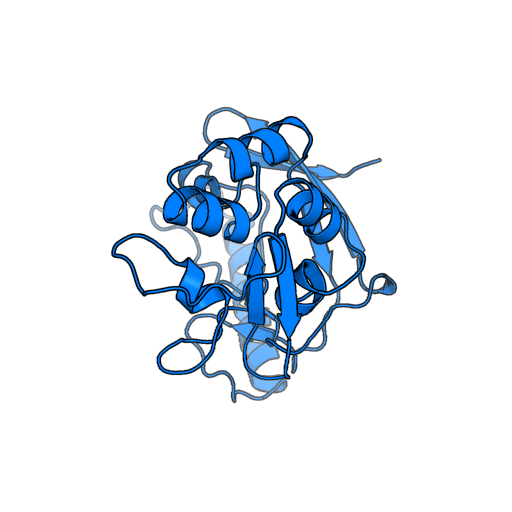 C C . GLU A 1 197 ? 15.345 -14.585 0.055 1.00 88.75 197 GLU A C 1
ATOM 1609 O O . GLU A 1 197 ? 16.399 -14.880 0.627 1.00 88.75 197 GLU A O 1
ATOM 1614 N N . ILE A 1 198 ? 14.150 -14.918 0.536 1.00 86.00 198 ILE A N 1
ATOM 1615 C CA . ILE A 1 198 ? 13.993 -15.815 1.677 1.00 86.00 198 ILE A CA 1
ATOM 1616 C C . ILE A 1 198 ? 14.133 -17.229 1.110 1.00 86.00 198 ILE A C 1
ATOM 1618 O O . ILE A 1 198 ? 13.305 -17.624 0.293 1.00 86.00 198 ILE A O 1
ATOM 1622 N N . VAL A 1 199 ? 15.221 -17.919 1.475 1.00 61.47 199 VAL A N 1
ATOM 1623 C CA . VAL A 1 199 ? 15.479 -19.324 1.100 1.00 61.47 199 VAL A CA 1
ATOM 1624 C C . VAL A 1 199 ? 14.416 -20.233 1.700 1.00 61.47 199 VAL A C 1
ATOM 1626 O O . VAL A 1 199 ? 14.098 -20.029 2.896 1.00 61.47 199 VAL A O 1
#